Protein AF-A0A7S2BZH3-F1 (afdb_monomer_lite)

Sequence (241 aa):
NEHWDEWVPESRLLRANEEGRAIQKERVKDFQRAHKRKQKLDLGAAGGSSSKKAKGSGETSEETLCAELRESLRLPHGMKLKLIEDWERITREKKLVPLGDGRCTPSVKELLDDFMAAKARRTSHERLYGEVCDGLRSYFNQALPTILLYKYERKQHRDNKEAKGVSPVDVYGAEHLLRLFVKLPELLARCNMQREHMTVLVAKLTELLKFMQGQKAKYFVADYEVPDDGYLAWWGQAEHA

Radius of gyration: 27.0 Å; chains: 1; bounding box: 78×49×58 Å

Organism: NCBI:txid156173

Structure (mmCIF, N/CA/C/O backbone):
data_AF-A0A7S2BZH3-F1
#
_entry.id   AF-A0A7S2BZH3-F1
#
loop_
_atom_site.group_PDB
_atom_site.id
_atom_site.type_symbol
_atom_site.label_atom_id
_atom_site.label_alt_id
_atom_site.label_comp_id
_atom_site.label_asym_id
_atom_site.label_entity_id
_atom_site.label_seq_id
_atom_site.pdbx_PDB_ins_code
_atom_site.Cartn_x
_atom_site.Cartn_y
_atom_site.Cartn_z
_atom_site.occupancy
_atom_site.B_iso_or_equiv
_atom_site.auth_seq_id
_atom_site.auth_comp_id
_atom_site.auth_asym_id
_atom_site.auth_atom_id
_atom_site.pdbx_PDB_model_num
ATOM 1 N N . ASN A 1 1 ? 38.327 -6.664 0.093 1.00 42.78 1 ASN A N 1
ATOM 2 C CA . ASN A 1 1 ? 39.052 -5.588 -0.621 1.00 42.78 1 ASN A CA 1
ATOM 3 C C . ASN A 1 1 ? 38.550 -4.246 -0.119 1.00 42.78 1 ASN A C 1
ATOM 5 O O . ASN A 1 1 ? 37.792 -3.574 -0.803 1.00 42.78 1 ASN A O 1
ATOM 9 N N . GLU A 1 2 ? 38.952 -3.903 1.100 1.00 39.78 2 GLU A N 1
ATOM 10 C CA . GLU A 1 2 ? 38.555 -2.709 1.858 1.00 39.78 2 GLU A CA 1
ATOM 11 C C . GLU A 1 2 ? 39.506 -1.534 1.571 1.00 39.78 2 GLU A C 1
ATOM 13 O O . GLU A 1 2 ? 40.201 -1.058 2.458 1.00 39.78 2 GLU A O 1
ATOM 18 N N . HIS A 1 3 ? 39.644 -1.118 0.310 1.00 45.25 3 HIS A N 1
ATOM 19 C CA . HIS A 1 3 ? 40.615 -0.063 -0.034 1.00 45.25 3 HIS A CA 1
ATOM 20 C C . HIS A 1 3 ? 40.073 1.004 -0.992 1.00 45.25 3 HIS A C 1
ATOM 22 O O . HIS A 1 3 ? 40.838 1.683 -1.665 1.00 45.25 3 HIS A O 1
ATOM 28 N N . TRP A 1 4 ? 38.750 1.147 -1.086 1.00 57.94 4 TRP A N 1
ATOM 29 C CA . TRP A 1 4 ? 38.135 2.138 -1.979 1.00 57.94 4 TRP A CA 1
ATOM 30 C C . TRP A 1 4 ? 37.649 3.410 -1.267 1.00 57.94 4 TRP A C 1
ATOM 32 O O . TRP A 1 4 ? 37.354 4.376 -1.957 1.00 57.94 4 TRP A O 1
ATOM 42 N N . ASP A 1 5 ? 37.675 3.451 0.073 1.00 47.03 5 ASP A N 1
ATOM 43 C CA . ASP A 1 5 ? 37.182 4.577 0.891 1.00 47.03 5 ASP A CA 1
ATOM 44 C C . ASP A 1 5 ? 38.246 5.131 1.865 1.00 47.03 5 ASP A C 1
ATOM 46 O O . ASP A 1 5 ? 37.982 5.373 3.041 1.00 47.03 5 ASP A O 1
ATOM 50 N N . GLU A 1 6 ? 39.483 5.337 1.402 1.00 67.19 6 GLU A N 1
ATOM 51 C CA . GLU A 1 6 ? 40.482 6.101 2.167 1.00 67.19 6 GLU A CA 1
ATOM 52 C C . GLU A 1 6 ? 40.575 7.527 1.606 1.00 67.19 6 GLU A C 1
ATOM 54 O O . GLU A 1 6 ? 40.824 7.725 0.414 1.00 67.19 6 GLU A O 1
ATOM 59 N N . TRP A 1 7 ? 40.399 8.536 2.464 1.00 66.31 7 TRP A N 1
ATOM 60 C CA . TRP A 1 7 ? 40.675 9.929 2.112 1.00 66.31 7 TRP A CA 1
ATOM 61 C C . TRP A 1 7 ? 42.142 10.073 1.699 1.00 66.31 7 TRP A C 1
ATOM 63 O O . TRP A 1 7 ? 43.043 9.780 2.482 1.00 66.31 7 TRP A O 1
ATOM 73 N N . VAL A 1 8 ? 42.390 10.518 0.464 1.00 60.09 8 VAL A N 1
ATOM 74 C CA . VAL A 1 8 ? 43.743 10.615 -0.100 1.00 60.09 8 VAL A CA 1
ATOM 75 C C . VAL A 1 8 ? 44.406 11.920 0.364 1.00 60.09 8 VAL A C 1
ATOM 77 O O . VAL A 1 8 ? 43.954 12.992 -0.040 1.00 60.09 8 VAL A O 1
ATOM 80 N N . PRO A 1 9 ? 45.484 11.875 1.170 1.00 63.78 9 PRO A N 1
ATOM 81 C CA . PRO A 1 9 ? 46.192 13.083 1.591 1.00 63.78 9 PRO A CA 1
ATOM 82 C C . PRO A 1 9 ? 46.925 13.734 0.408 1.00 63.78 9 PRO A C 1
ATOM 84 O O . PRO A 1 9 ? 47.383 13.032 -0.497 1.00 63.78 9 PRO A O 1
ATOM 87 N N . GLU A 1 10 ? 47.130 15.057 0.438 1.00 57.72 10 GLU A N 1
ATOM 88 C CA . GLU A 1 10 ? 47.823 15.799 -0.636 1.00 57.72 10 GLU A CA 1
ATOM 89 C C . GLU A 1 10 ? 49.231 15.270 -0.955 1.00 57.72 10 GLU A C 1
ATOM 91 O O . GLU A 1 10 ? 49.714 15.426 -2.073 1.00 57.72 10 GLU A O 1
ATOM 96 N N . SER A 1 11 ? 49.886 14.587 -0.014 1.00 61.22 11 SER A N 1
ATOM 97 C CA . SER A 1 11 ? 51.194 13.957 -0.227 1.00 61.22 11 SER A CA 1
ATOM 98 C C . SER A 1 11 ? 51.168 12.771 -1.202 1.00 61.22 11 SER A C 1
ATOM 100 O O . SER A 1 11 ? 52.208 12.432 -1.764 1.00 61.22 11 SER A O 1
ATOM 102 N N . ARG A 1 12 ? 50.001 12.148 -1.430 1.00 66.62 12 ARG A N 1
ATOM 103 C CA . ARG A 1 12 ? 49.793 11.090 -2.440 1.00 66.62 12 ARG A CA 1
ATOM 104 C C . ARG A 1 12 ? 49.323 11.643 -3.790 1.00 66.62 12 ARG A C 1
ATOM 106 O O . ARG A 1 12 ? 49.228 10.883 -4.754 1.00 66.62 12 ARG A O 1
ATOM 113 N N . LEU A 1 13 ? 49.042 12.944 -3.879 1.00 62.81 13 LEU A N 1
ATOM 114 C CA . LEU A 1 13 ? 48.707 13.612 -5.131 1.00 62.81 13 LEU A CA 1
ATOM 115 C C . LEU A 1 13 ? 49.996 14.056 -5.825 1.00 62.81 13 LEU A C 1
ATOM 117 O O . LEU A 1 13 ? 50.761 14.880 -5.325 1.00 62.81 13 LEU A O 1
ATOM 121 N N . LEU A 1 14 ? 50.247 13.494 -7.005 1.00 66.25 14 LEU A N 1
ATOM 122 C CA . LEU A 1 14 ? 51.377 13.896 -7.831 1.00 66.25 14 LEU A CA 1
ATOM 123 C C . LEU A 1 14 ? 51.118 15.324 -8.343 1.00 66.25 14 LEU A C 1
ATOM 125 O O . LEU A 1 14 ? 50.117 15.568 -9.019 1.00 66.25 14 LEU A O 1
ATOM 129 N N . ARG A 1 15 ? 51.992 16.280 -7.997 1.00 61.91 15 ARG A N 1
ATOM 130 C CA . ARG A 1 15 ? 51.856 17.680 -8.440 1.00 61.91 15 ARG A CA 1
ATOM 131 C C . ARG A 1 15 ? 51.941 17.753 -9.967 1.00 61.91 15 ARG A C 1
ATOM 133 O O . ARG A 1 15 ? 52.627 16.951 -10.592 1.00 61.91 15 ARG A O 1
ATOM 140 N N . ALA A 1 16 ? 51.268 18.731 -10.573 1.00 59.06 16 ALA A N 1
ATOM 141 C CA . ALA A 1 16 ? 51.203 18.912 -12.027 1.00 59.06 16 ALA A CA 1
ATOM 142 C C . ALA A 1 16 ? 52.508 19.489 -12.626 1.00 59.06 16 ALA A C 1
ATOM 144 O O . ALA A 1 16 ? 52.506 20.524 -13.286 1.00 59.06 16 ALA A O 1
ATOM 145 N N . ASN A 1 17 ? 53.634 18.822 -12.387 1.00 75.88 17 ASN A N 1
ATOM 146 C CA . ASN A 1 17 ? 54.918 19.079 -13.031 1.00 75.88 17 ASN A CA 1
ATOM 147 C C . ASN A 1 17 ? 55.088 18.184 -14.280 1.00 75.88 17 ASN A C 1
ATOM 149 O O . ASN A 1 17 ? 54.235 17.357 -14.616 1.00 75.88 17 ASN A O 1
ATOM 153 N N . GLU A 1 18 ? 56.147 18.409 -15.055 1.00 69.44 18 GLU A N 1
ATOM 154 C CA . GLU A 1 18 ? 56.379 17.697 -16.321 1.00 69.44 18 GLU A CA 1
ATOM 155 C C . GLU A 1 18 ? 56.608 16.190 -16.122 1.00 69.44 18 GLU A C 1
ATOM 157 O O . GLU A 1 18 ? 56.027 15.376 -16.842 1.00 69.44 18 GLU A O 1
ATOM 162 N N . GLU A 1 19 ? 57.322 15.818 -15.060 1.00 68.31 19 GLU A N 1
ATOM 163 C CA . GLU A 1 19 ? 57.527 14.425 -14.649 1.00 68.31 19 GLU A CA 1
ATOM 164 C C . GLU A 1 19 ? 56.217 13.742 -14.219 1.00 68.31 19 GLU A C 1
ATOM 166 O O . GLU A 1 19 ? 55.946 12.605 -14.615 1.00 68.31 19 GLU A O 1
ATOM 171 N N . GLY A 1 20 ? 55.336 14.444 -13.494 1.00 66.31 20 GLY A N 1
ATOM 172 C CA . GLY A 1 20 ? 54.041 13.900 -13.083 1.00 66.31 20 GLY A CA 1
ATOM 173 C C . GLY A 1 20 ? 53.108 13.603 -14.262 1.00 66.31 20 GLY A C 1
ATOM 174 O O . GLY A 1 20 ? 52.433 12.569 -14.294 1.00 66.31 20 GLY A O 1
ATOM 175 N N . ARG A 1 21 ? 53.137 14.455 -15.295 1.00 69.12 21 ARG A N 1
ATOM 176 C CA . ARG A 1 21 ? 52.388 14.241 -16.546 1.00 69.12 21 ARG A CA 1
ATOM 177 C C . ARG A 1 21 ? 52.929 13.061 -17.359 1.00 69.12 21 ARG A C 1
ATOM 179 O O . ARG A 1 21 ? 52.146 12.379 -18.026 1.00 69.12 21 ARG A O 1
ATOM 186 N N . ALA A 1 22 ? 54.234 12.794 -17.303 1.00 74.25 22 ALA A N 1
ATOM 187 C CA . ALA A 1 22 ? 54.834 11.627 -17.949 1.00 74.25 22 ALA A CA 1
ATOM 188 C C . ALA A 1 22 ? 54.387 10.317 -17.275 1.00 74.25 22 ALA A C 1
ATOM 190 O O . ALA A 1 22 ? 53.929 9.401 -17.961 1.00 74.25 22 ALA A O 1
ATOM 191 N N . ILE A 1 23 ? 54.402 10.269 -15.937 1.00 76.25 23 ILE A N 1
ATOM 192 C CA . ILE A 1 23 ? 53.962 9.102 -15.153 1.00 76.25 23 ILE A CA 1
ATOM 193 C C . ILE A 1 23 ? 52.472 8.806 -15.381 1.00 76.25 23 ILE A C 1
ATOM 195 O O . ILE A 1 23 ? 52.081 7.645 -15.519 1.00 76.25 23 ILE A O 1
ATOM 199 N N . GLN A 1 24 ? 51.628 9.839 -15.486 1.00 70.44 24 GLN A N 1
ATOM 200 C CA . GLN A 1 24 ? 50.211 9.661 -15.813 1.00 70.44 24 GLN A CA 1
ATOM 201 C C . GLN A 1 24 ? 50.019 9.036 -17.205 1.00 70.44 24 GLN A C 1
ATOM 203 O O . GLN A 1 24 ? 49.226 8.105 -17.359 1.00 70.44 24 GLN A O 1
ATOM 208 N N . LYS A 1 25 ? 50.760 9.506 -18.220 1.00 76.38 25 LYS A N 1
ATOM 209 C CA . LYS A 1 25 ? 50.686 8.959 -19.587 1.00 76.38 25 LYS A CA 1
ATOM 210 C C . LYS A 1 25 ? 51.160 7.506 -19.663 1.00 76.38 25 LYS A C 1
ATOM 212 O O . LYS A 1 25 ? 50.531 6.715 -20.363 1.00 76.38 25 LYS A O 1
ATOM 217 N N . GLU A 1 26 ? 52.229 7.151 -18.953 1.00 78.88 26 GLU A N 1
ATOM 218 C CA . GLU A 1 26 ? 52.722 5.768 -18.837 1.00 78.88 26 GLU A CA 1
ATOM 219 C C . GLU A 1 26 ? 51.668 4.852 -18.197 1.00 78.88 26 GLU A C 1
ATOM 221 O O . GLU A 1 26 ? 51.268 3.857 -18.800 1.00 78.88 26 GLU A O 1
ATOM 226 N N . ARG A 1 27 ? 51.101 5.240 -17.046 1.00 75.62 27 ARG A N 1
ATOM 227 C CA . ARG A 1 27 ? 50.084 4.429 -16.347 1.00 75.62 27 ARG A CA 1
ATOM 228 C C . ARG A 1 27 ? 48.814 4.211 -17.169 1.00 75.62 27 ARG A C 1
ATOM 230 O O . ARG A 1 27 ? 48.241 3.123 -17.136 1.00 75.62 27 ARG A O 1
ATOM 237 N N . VAL A 1 28 ? 48.379 5.215 -17.934 1.00 74.81 28 VAL A N 1
ATOM 238 C CA . VAL A 1 28 ? 47.234 5.077 -18.850 1.00 74.81 28 VAL A CA 1
ATOM 239 C C . VAL A 1 28 ? 47.557 4.103 -19.988 1.00 74.81 28 VAL A C 1
ATOM 241 O O . VAL A 1 28 ? 46.718 3.265 -20.326 1.00 74.81 28 VAL A O 1
ATOM 244 N N . LYS A 1 29 ? 48.772 4.153 -20.552 1.00 79.75 29 LYS A N 1
ATOM 245 C CA . LYS A 1 29 ? 49.210 3.199 -21.584 1.00 79.75 29 LYS A CA 1
ATOM 246 C C . LYS A 1 29 ? 49.282 1.771 -21.045 1.00 79.75 29 LYS A C 1
ATOM 248 O O . LYS A 1 29 ? 48.837 0.849 -21.730 1.00 79.75 29 LYS A O 1
ATOM 253 N N . ASP A 1 30 ? 49.780 1.581 -19.829 1.00 75.44 30 ASP A N 1
ATOM 254 C CA . ASP A 1 30 ? 49.843 0.265 -19.189 1.00 75.44 30 ASP A CA 1
ATOM 255 C C . ASP A 1 30 ? 48.454 -0.292 -18.875 1.00 75.44 30 ASP A C 1
ATOM 257 O O . ASP A 1 30 ? 48.182 -1.465 -19.149 1.00 75.44 30 ASP A O 1
ATOM 261 N N . PHE A 1 31 ? 47.531 0.557 -18.414 1.00 72.31 31 PHE A N 1
ATOM 262 C CA . PHE A 1 31 ? 46.132 0.181 -18.222 1.00 72.31 31 PHE A CA 1
ATOM 263 C C . PHE A 1 31 ? 45.476 -0.252 -19.542 1.00 72.31 31 PHE A C 1
ATOM 265 O O . PHE A 1 31 ? 44.846 -1.308 -19.615 1.00 72.31 31 PHE A O 1
ATOM 272 N N . GLN A 1 32 ? 45.687 0.505 -20.622 1.00 74.25 32 GLN A N 1
ATOM 273 C CA . GLN A 1 32 ? 45.175 0.158 -21.951 1.00 74.25 32 GLN A CA 1
ATOM 274 C C . GLN A 1 32 ? 45.787 -1.147 -22.486 1.00 74.25 32 GLN A C 1
ATOM 276 O O . GLN A 1 32 ? 45.073 -1.971 -23.062 1.00 74.25 32 GLN A O 1
ATOM 281 N N . ARG A 1 33 ? 47.086 -1.393 -22.257 1.00 74.81 33 ARG A N 1
ATOM 282 C CA . ARG A 1 33 ? 47.762 -2.653 -22.620 1.00 74.81 33 ARG A CA 1
ATOM 283 C C . ARG A 1 33 ? 47.209 -3.846 -21.839 1.00 74.81 33 ARG A C 1
ATOM 285 O O . ARG A 1 33 ? 46.967 -4.900 -22.433 1.00 74.81 33 ARG A O 1
ATOM 292 N N . ALA A 1 34 ? 46.965 -3.688 -20.539 1.00 69.69 34 ALA A N 1
ATOM 293 C CA . ALA A 1 34 ? 46.360 -4.721 -19.701 1.00 69.69 34 ALA A CA 1
ATOM 294 C C . ALA A 1 34 ? 44.919 -5.036 -20.140 1.00 69.69 34 ALA A C 1
ATOM 296 O O . ALA A 1 34 ? 44.552 -6.208 -20.260 1.00 69.69 34 ALA A O 1
ATOM 297 N N . HIS A 1 35 ? 44.132 -4.010 -20.476 1.00 68.56 35 HIS A N 1
ATOM 298 C CA . HIS A 1 35 ? 42.759 -4.174 -20.956 1.00 68.56 35 HIS A CA 1
ATOM 299 C C . HIS A 1 35 ? 42.704 -4.889 -22.318 1.00 68.56 35 HIS A C 1
ATOM 301 O O . HIS A 1 35 ? 41.878 -5.777 -22.528 1.00 68.56 35 HIS A O 1
ATOM 307 N N . LYS A 1 36 ? 43.649 -4.584 -23.219 1.00 66.31 36 LYS A N 1
ATOM 308 C CA . LYS A 1 36 ? 43.771 -5.247 -24.528 1.00 66.31 36 LYS A CA 1
ATOM 309 C C . LYS A 1 36 ? 44.221 -6.711 -24.407 1.00 66.31 36 LYS A C 1
ATOM 311 O O . LYS A 1 36 ? 43.760 -7.552 -25.173 1.00 66.31 36 LYS A O 1
ATOM 316 N N . ARG A 1 37 ? 45.071 -7.047 -23.421 1.00 61.41 37 ARG A N 1
ATOM 317 C CA . ARG A 1 37 ? 45.442 -8.446 -23.104 1.00 61.41 37 ARG A CA 1
ATOM 318 C C . ARG A 1 37 ? 44.256 -9.245 -22.562 1.00 61.41 37 ARG A C 1
ATOM 320 O O . ARG A 1 37 ? 44.093 -10.394 -22.957 1.00 61.41 37 ARG A O 1
ATOM 327 N N . LYS A 1 38 ? 43.416 -8.638 -21.717 1.00 58.09 38 LYS A N 1
ATOM 328 C CA . LYS A 1 38 ? 42.217 -9.287 -21.160 1.00 58.09 38 LYS A CA 1
ATOM 329 C C . LYS A 1 38 ? 41.168 -9.575 -22.241 1.00 58.09 38 LYS A C 1
ATOM 331 O O . LYS A 1 38 ? 40.624 -10.669 -22.273 1.00 58.09 38 LYS A O 1
ATOM 336 N N . GLN A 1 39 ? 40.986 -8.652 -23.187 1.00 52.94 39 GLN A N 1
ATOM 337 C CA . GLN A 1 39 ? 40.067 -8.820 -24.320 1.00 52.94 39 GLN A CA 1
ATOM 338 C C . GLN A 1 39 ? 40.545 -9.875 -25.341 1.00 52.94 39 GLN A C 1
ATOM 340 O O . GLN A 1 39 ? 39.732 -10.518 -25.995 1.00 52.94 39 GLN A O 1
ATOM 345 N N . LYS A 1 40 ? 41.864 -10.097 -25.458 1.00 49.09 40 LYS A N 1
ATOM 346 C CA . LYS A 1 40 ? 42.447 -11.118 -26.349 1.00 49.09 40 LYS A CA 1
ATOM 347 C C . LYS A 1 40 ? 42.373 -12.544 -25.777 1.00 49.09 40 LYS A C 1
ATOM 349 O O . LYS A 1 40 ? 42.432 -13.497 -26.545 1.00 49.09 40 LYS A O 1
ATOM 354 N N . LEU A 1 41 ? 42.245 -12.692 -24.456 1.00 53.34 41 LEU A N 1
ATOM 355 C CA . LEU A 1 41 ? 42.089 -13.990 -23.783 1.00 53.34 41 LEU A CA 1
ATOM 356 C C . LEU A 1 41 ? 40.653 -14.540 -23.875 1.00 53.34 41 LEU A C 1
ATOM 358 O O . LEU A 1 41 ? 40.482 -15.753 -23.849 1.00 53.34 41 LEU A O 1
ATOM 362 N N . ASP A 1 42 ? 39.648 -13.674 -24.038 1.00 47.47 42 ASP A N 1
ATOM 363 C CA . ASP A 1 42 ? 38.225 -14.059 -24.108 1.00 47.47 42 ASP A CA 1
ATOM 364 C C . ASP A 1 42 ? 37.823 -14.657 -25.476 1.00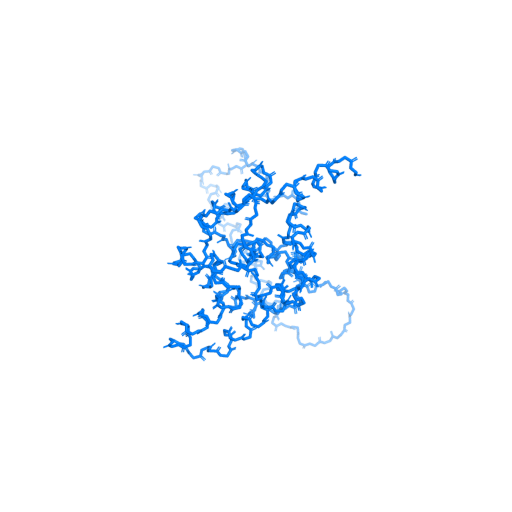 47.47 42 ASP A C 1
ATOM 366 O O . ASP A 1 42 ? 36.911 -15.467 -25.581 1.00 47.47 42 ASP A O 1
ATOM 370 N N . LEU A 1 43 ? 38.552 -14.319 -26.547 1.00 47.41 43 LEU A N 1
ATOM 371 C CA . LEU A 1 43 ? 38.247 -14.758 -27.921 1.00 47.41 43 LEU A CA 1
ATOM 372 C C . LEU A 1 43 ? 38.909 -16.094 -28.325 1.00 47.41 43 LEU A C 1
ATOM 374 O O . LEU A 1 43 ? 38.734 -16.540 -29.455 1.00 47.41 43 LEU A O 1
ATOM 378 N N . GLY A 1 44 ? 39.689 -16.724 -27.436 1.00 39.88 44 GLY A N 1
ATOM 379 C CA . GLY A 1 44 ? 40.483 -17.927 -27.741 1.00 39.88 44 GLY A CA 1
ATOM 380 C C . GLY A 1 44 ? 40.037 -19.228 -27.060 1.00 39.88 44 GLY A C 1
ATOM 381 O O . GLY A 1 44 ? 40.673 -20.256 -27.270 1.00 39.88 44 GLY A O 1
ATOM 382 N N . ALA A 1 45 ? 38.983 -19.217 -26.240 1.00 40.75 45 ALA A N 1
ATOM 383 C CA . ALA A 1 45 ? 38.588 -20.365 -25.418 1.00 40.75 45 ALA A CA 1
ATOM 384 C C . ALA A 1 45 ? 37.411 -21.155 -26.025 1.00 40.75 45 ALA A C 1
ATOM 386 O O . ALA A 1 45 ? 36.335 -21.243 -25.441 1.00 40.75 45 ALA A O 1
ATOM 387 N N . ALA A 1 46 ? 37.627 -21.763 -27.194 1.00 39.19 46 ALA A N 1
ATOM 388 C CA . ALA A 1 46 ? 36.789 -22.843 -27.718 1.00 39.19 46 ALA A CA 1
ATOM 389 C C . ALA A 1 46 ? 37.643 -24.118 -27.845 1.00 39.19 46 ALA A C 1
ATOM 391 O O . ALA A 1 46 ? 38.236 -24.376 -28.887 1.00 39.19 46 ALA A O 1
ATOM 392 N N . GLY A 1 47 ? 37.739 -24.895 -26.759 1.00 31.94 47 GLY A N 1
ATOM 393 C CA . GLY A 1 47 ? 38.330 -26.238 -26.771 1.00 31.94 47 GLY A CA 1
ATOM 394 C C . GLY A 1 47 ? 38.985 -26.664 -25.451 1.00 31.94 47 GLY A C 1
ATOM 395 O O . GLY A 1 47 ? 40.017 -26.121 -25.074 1.00 31.94 47 GLY A O 1
ATOM 396 N N . GLY A 1 48 ? 38.431 -27.696 -24.801 1.00 29.97 48 GLY A N 1
ATOM 397 C CA . GLY A 1 48 ? 39.172 -28.563 -23.868 1.00 29.97 48 GLY A CA 1
ATOM 398 C C . GLY A 1 48 ? 38.892 -28.391 -22.367 1.00 29.97 48 GLY A C 1
ATOM 399 O O . GLY A 1 48 ? 39.291 -27.421 -21.739 1.00 29.97 48 GLY A O 1
ATOM 400 N N . SER A 1 49 ? 38.247 -29.409 -21.795 1.00 35.03 49 SER A N 1
ATOM 401 C CA . SER A 1 49 ? 37.904 -29.631 -20.381 1.00 35.03 49 SER A CA 1
ATOM 402 C C . SER A 1 49 ? 39.116 -29.778 -19.437 1.00 35.03 49 SER A C 1
ATOM 404 O O . SER A 1 49 ? 40.033 -30.544 -19.723 1.00 35.03 49 SER A O 1
ATOM 406 N N . SER A 1 50 ? 39.092 -29.120 -18.268 1.00 32.78 50 SER A N 1
ATOM 407 C CA . SER A 1 50 ? 39.025 -29.774 -16.938 1.00 32.78 50 SER A CA 1
ATOM 408 C C . SER A 1 50 ? 39.412 -28.838 -15.771 1.00 32.78 50 SER A C 1
ATOM 410 O O . SER A 1 50 ? 40.489 -28.256 -15.711 1.00 32.78 50 SER A O 1
ATOM 412 N N . SER A 1 51 ? 38.491 -28.753 -14.805 1.00 40.22 51 SER A N 1
ATOM 413 C CA . SER A 1 51 ? 38.704 -28.545 -13.363 1.00 40.22 51 SER A CA 1
ATOM 414 C C . SER A 1 51 ? 39.536 -27.354 -12.859 1.00 40.22 51 SER A C 1
ATOM 416 O O . SER A 1 51 ? 40.725 -27.490 -12.576 1.00 40.22 51 SER A O 1
ATOM 418 N N . LYS A 1 52 ? 38.851 -26.249 -12.512 1.00 37.69 52 LYS A N 1
ATOM 419 C CA . LYS A 1 52 ? 39.068 -25.515 -11.241 1.00 37.69 52 LYS A CA 1
ATOM 420 C C . LYS A 1 52 ? 38.007 -24.431 -11.005 1.00 37.69 52 LYS A C 1
ATOM 422 O O . LYS A 1 52 ? 37.931 -23.460 -11.743 1.00 37.69 52 LYS A O 1
ATOM 427 N N . LYS A 1 53 ? 37.280 -24.585 -9.889 1.00 35.19 53 LYS A N 1
ATOM 428 C CA . LYS A 1 53 ? 36.416 -23.593 -9.221 1.00 35.19 53 LYS A CA 1
ATOM 429 C C . LYS A 1 53 ? 35.285 -23.012 -10.077 1.00 35.19 53 LYS A C 1
ATOM 431 O O . LYS A 1 53 ? 35.426 -21.960 -10.692 1.00 35.19 53 LYS A O 1
ATOM 436 N N . ALA A 1 54 ? 34.111 -23.632 -9.952 1.00 42.25 54 ALA A N 1
ATOM 437 C CA . ALA A 1 54 ? 32.840 -22.922 -10.035 1.00 42.25 54 ALA A CA 1
ATOM 438 C C . ALA A 1 54 ? 32.857 -21.790 -8.991 1.00 42.25 54 ALA A C 1
ATOM 440 O O . ALA A 1 54 ? 32.622 -22.000 -7.803 1.00 42.25 54 ALA A O 1
ATOM 441 N N . LYS A 1 55 ? 33.271 -20.600 -9.425 1.00 39.72 55 LYS A N 1
ATOM 442 C CA . LYS A 1 55 ? 33.114 -19.352 -8.691 1.00 39.72 55 LYS A CA 1
ATOM 443 C C . LYS A 1 55 ? 31.788 -18.792 -9.175 1.00 39.72 55 LYS A C 1
ATOM 445 O O . LYS A 1 55 ? 31.652 -18.553 -10.371 1.00 39.72 55 LYS A O 1
ATOM 450 N N . GLY A 1 56 ? 30.837 -18.728 -8.247 1.00 37.38 56 GLY A N 1
ATOM 451 C CA . GLY A 1 56 ? 29.427 -18.464 -8.487 1.00 37.38 56 GLY A CA 1
ATOM 452 C C . GLY A 1 56 ? 29.177 -17.428 -9.570 1.00 37.38 56 GLY A C 1
ATOM 453 O O . GLY A 1 56 ? 29.848 -16.393 -9.640 1.00 37.38 56 GLY A O 1
ATOM 454 N N . SER A 1 57 ? 28.168 -17.730 -10.387 1.00 39.69 57 SER A N 1
ATOM 455 C CA . SER A 1 57 ? 27.305 -16.716 -10.977 1.00 39.69 57 SER A CA 1
ATOM 456 C C . SER A 1 57 ? 27.178 -15.565 -9.991 1.00 39.69 57 SER A C 1
ATOM 458 O O . SER A 1 57 ? 26.951 -15.813 -8.809 1.00 39.69 57 SER A O 1
ATOM 460 N N . GLY A 1 58 ? 27.391 -14.335 -10.454 1.00 46.19 58 GLY A N 1
ATOM 461 C CA . GLY A 1 58 ? 27.186 -13.148 -9.639 1.00 46.19 58 GLY A CA 1
ATOM 462 C C . GLY A 1 58 ? 25.732 -13.075 -9.193 1.00 46.19 58 GLY A C 1
ATOM 463 O O . GLY A 1 58 ? 24.927 -12.393 -9.819 1.00 46.19 58 GLY A O 1
ATOM 464 N N . GLU A 1 59 ? 25.398 -13.797 -8.127 1.00 51.78 59 GLU A N 1
ATOM 465 C CA . GLU A 1 59 ? 24.237 -13.543 -7.305 1.00 51.78 59 GLU A CA 1
ATOM 466 C C . GLU A 1 59 ? 24.473 -12.142 -6.773 1.00 51.78 59 GLU A C 1
ATOM 468 O O . GLU A 1 59 ? 25.339 -11.883 -5.935 1.00 51.78 59 GLU A O 1
ATOM 473 N N . THR A 1 60 ? 23.775 -11.196 -7.390 1.00 59.50 60 THR A N 1
ATOM 474 C CA . THR A 1 60 ? 23.625 -9.873 -6.807 1.00 59.50 60 THR A CA 1
ATOM 475 C C . THR A 1 60 ? 22.999 -10.163 -5.449 1.00 59.50 60 THR A C 1
ATOM 477 O O . THR A 1 60 ? 21.905 -10.721 -5.421 1.00 59.50 60 THR A O 1
ATOM 480 N N . SER A 1 61 ? 23.739 -9.936 -4.356 1.00 78.00 61 SER A N 1
ATOM 481 C CA . SER A 1 61 ? 23.265 -10.273 -3.007 1.00 78.00 61 SER A CA 1
ATOM 482 C C . SER A 1 61 ? 21.839 -9.746 -2.839 1.00 78.00 61 SER A C 1
ATOM 484 O O . SER A 1 61 ? 21.554 -8.638 -3.305 1.00 78.00 61 SER A O 1
ATOM 486 N N . GLU A 1 62 ? 20.952 -10.514 -2.199 1.00 78.69 62 GLU A N 1
ATOM 487 C CA . GLU A 1 62 ? 19.563 -10.107 -1.913 1.00 78.69 62 GLU A CA 1
ATOM 488 C C . GLU A 1 62 ? 19.518 -8.674 -1.349 1.00 78.69 62 GLU A C 1
ATOM 490 O O . GLU A 1 62 ? 18.676 -7.863 -1.729 1.00 78.69 62 GLU A O 1
ATOM 495 N N . GLU A 1 63 ? 20.505 -8.317 -0.523 1.00 82.94 63 GLU A N 1
ATOM 496 C CA . GLU A 1 63 ? 20.681 -6.979 0.045 1.00 82.94 63 GLU A CA 1
ATOM 497 C C . GLU A 1 63 ? 20.956 -5.897 -1.012 1.00 82.94 63 GLU A C 1
ATOM 499 O O . GLU A 1 63 ? 20.398 -4.801 -0.943 1.00 82.94 63 GLU A O 1
ATOM 504 N N . THR A 1 64 ? 21.789 -6.197 -2.011 1.00 86.88 64 THR A N 1
ATOM 505 C CA . THR A 1 64 ? 22.104 -5.281 -3.117 1.00 86.88 64 THR A CA 1
ATOM 506 C C . THR A 1 64 ? 20.886 -5.066 -4.015 1.00 86.88 64 THR A C 1
ATOM 508 O O . THR A 1 64 ? 20.585 -3.925 -4.362 1.00 86.88 64 THR A O 1
ATOM 511 N N . LEU A 1 65 ? 20.141 -6.131 -4.334 1.00 85.31 65 LEU A N 1
ATOM 512 C CA . LEU A 1 65 ? 18.894 -6.024 -5.102 1.00 85.31 65 LEU A CA 1
ATOM 513 C C . LEU A 1 65 ? 17.821 -5.248 -4.331 1.00 85.31 65 LEU A C 1
ATOM 515 O O . LEU A 1 65 ? 17.144 -4.395 -4.900 1.00 85.31 65 LEU A O 1
ATOM 519 N N . CYS A 1 66 ? 17.691 -5.486 -3.024 1.00 88.06 66 CYS A N 1
ATOM 520 C CA . CYS A 1 66 ? 16.774 -4.740 -2.165 1.00 88.06 66 CYS A CA 1
ATOM 521 C C . CYS A 1 66 ? 17.097 -3.237 -2.165 1.00 88.06 66 CYS A C 1
ATOM 523 O O . CYS A 1 66 ? 16.190 -2.412 -2.289 1.00 88.06 66 CYS A O 1
ATOM 525 N N . ALA A 1 67 ? 18.378 -2.862 -2.083 1.00 88.31 67 ALA A N 1
ATOM 526 C CA . ALA A 1 67 ? 18.803 -1.465 -2.163 1.00 88.31 67 ALA A CA 1
ATOM 527 C C . ALA A 1 67 ? 18.465 -0.827 -3.525 1.00 88.31 67 ALA A C 1
ATOM 529 O O . ALA A 1 67 ? 17.912 0.273 -3.567 1.00 88.31 67 ALA A O 1
ATOM 530 N N . GLU A 1 68 ? 18.718 -1.533 -4.630 1.00 89.56 68 GLU A N 1
ATOM 531 C CA . GLU A 1 68 ? 18.379 -1.077 -5.986 1.00 89.56 68 GLU A CA 1
ATOM 532 C C . GLU A 1 68 ? 16.864 -0.870 -6.164 1.00 89.56 68 GLU A C 1
ATOM 534 O O . GLU A 1 68 ? 16.411 0.151 -6.695 1.00 89.56 68 GLU A O 1
ATOM 539 N N . LEU A 1 69 ? 16.059 -1.809 -5.658 1.00 89.31 69 LEU A N 1
ATOM 540 C CA . LEU A 1 69 ? 14.600 -1.726 -5.692 1.00 89.31 69 LEU A CA 1
ATOM 541 C C . LEU A 1 69 ? 14.060 -0.604 -4.804 1.00 89.31 69 LEU A C 1
ATOM 543 O O . LEU A 1 69 ? 13.092 0.049 -5.189 1.00 89.31 69 LEU A O 1
ATOM 547 N N . ARG A 1 70 ? 14.677 -0.340 -3.646 1.00 89.12 70 ARG A N 1
ATOM 548 C CA . ARG A 1 70 ? 14.300 0.780 -2.766 1.00 89.12 70 ARG A CA 1
ATOM 549 C C . ARG A 1 70 ? 14.510 2.131 -3.440 1.00 89.12 70 ARG A C 1
ATOM 551 O O . ARG A 1 70 ? 13.657 3.006 -3.300 1.00 89.12 70 ARG A O 1
ATOM 558 N N . GLU A 1 71 ? 15.602 2.300 -4.183 1.00 88.44 71 GLU A N 1
ATOM 559 C CA . GLU A 1 71 ? 15.820 3.534 -4.944 1.00 88.44 71 GLU A CA 1
ATOM 560 C C . GLU A 1 71 ? 14.884 3.637 -6.153 1.00 88.44 71 GLU A C 1
ATOM 562 O O . GLU A 1 71 ? 14.353 4.714 -6.430 1.00 88.44 71 GLU A O 1
ATOM 567 N N . SER A 1 72 ? 14.602 2.520 -6.827 1.00 88.94 72 SER A N 1
ATOM 568 C CA . SER A 1 72 ? 13.706 2.507 -7.990 1.00 88.94 72 SER A CA 1
ATOM 569 C C . SER A 1 72 ? 12.233 2.734 -7.617 1.00 88.94 72 SER A C 1
ATOM 571 O O . SER A 1 72 ? 11.516 3.440 -8.323 1.00 88.94 72 SER A O 1
ATOM 573 N N . LEU A 1 73 ? 11.781 2.191 -6.482 1.00 88.62 73 LEU A N 1
ATOM 574 C CA . LEU A 1 73 ? 10.434 2.368 -5.917 1.00 88.62 73 LEU A CA 1
ATOM 575 C C . LEU A 1 73 ? 10.393 3.488 -4.865 1.00 88.62 73 LEU A C 1
ATOM 577 O O . LEU A 1 73 ? 9.647 3.427 -3.884 1.00 88.62 73 LEU A O 1
ATOM 581 N N . ARG A 1 74 ? 11.196 4.539 -5.055 1.00 89.94 74 ARG A N 1
ATOM 582 C CA . ARG A 1 74 ? 11.226 5.680 -4.141 1.00 89.94 74 ARG A CA 1
ATOM 583 C C . ARG A 1 74 ? 9.862 6.374 -4.091 1.00 89.94 74 ARG A C 1
ATOM 585 O O . ARG A 1 74 ? 9.373 6.925 -5.077 1.00 89.94 74 ARG A O 1
ATOM 592 N N . LEU A 1 75 ? 9.282 6.428 -2.894 1.00 90.19 75 LEU A N 1
ATOM 593 C CA . LEU A 1 75 ? 8.004 7.098 -2.661 1.00 90.19 75 LEU A CA 1
ATOM 594 C C . LEU A 1 75 ? 8.109 8.628 -2.841 1.00 90.19 75 LEU A C 1
ATOM 596 O O . LEU A 1 75 ? 9.022 9.246 -2.272 1.00 90.19 75 LEU A O 1
ATOM 600 N N . PRO A 1 76 ? 7.155 9.266 -3.547 1.00 89.75 76 PRO A N 1
ATOM 601 C CA . PRO A 1 76 ? 7.042 10.722 -3.604 1.00 89.75 76 PRO A CA 1
ATOM 602 C C . PRO A 1 76 ? 6.850 11.348 -2.215 1.00 89.75 76 PRO A C 1
ATOM 604 O O . PRO A 1 76 ? 6.239 10.741 -1.332 1.00 89.75 76 PRO A O 1
ATOM 607 N N . HIS A 1 77 ? 7.298 12.596 -2.029 1.00 88.31 77 HIS A N 1
ATOM 608 C CA . HIS A 1 77 ? 7.217 13.297 -0.736 1.00 88.31 77 HIS A CA 1
ATOM 609 C C . HIS A 1 77 ? 5.796 13.309 -0.145 1.00 88.31 77 HIS A C 1
ATOM 611 O O . HIS A 1 77 ? 5.609 12.979 1.021 1.00 88.31 77 HIS A O 1
ATOM 617 N N . GLY A 1 78 ? 4.777 13.597 -0.963 1.00 88.81 78 GLY A N 1
ATOM 618 C CA . GLY A 1 78 ? 3.384 13.631 -0.499 1.00 88.81 78 GLY A CA 1
ATOM 619 C C . GLY A 1 78 ? 2.842 12.279 -0.016 1.00 88.81 78 GLY A C 1
ATOM 620 O O . GLY A 1 78 ? 1.963 12.253 0.841 1.00 88.81 78 GLY A O 1
ATOM 621 N N . MET A 1 79 ? 3.372 11.165 -0.531 1.00 90.75 79 MET A N 1
ATOM 622 C CA . MET A 1 79 ? 3.009 9.816 -0.079 1.00 90.75 79 MET A CA 1
ATOM 623 C C . MET A 1 79 ? 3.737 9.449 1.217 1.00 90.75 79 MET A C 1
ATOM 625 O O . MET A 1 79 ? 3.142 8.850 2.106 1.00 90.75 79 MET A O 1
ATOM 629 N N . LYS A 1 80 ? 4.998 9.877 1.370 1.00 92.25 80 LYS A N 1
ATOM 630 C CA . LYS A 1 80 ? 5.731 9.739 2.638 1.00 92.25 80 LYS A CA 1
ATOM 631 C C . LYS A 1 80 ? 5.043 10.497 3.769 1.00 92.25 80 LYS A C 1
ATOM 633 O O . LYS A 1 80 ? 4.860 9.933 4.839 1.00 92.25 80 LYS A O 1
ATOM 638 N N . LEU A 1 81 ? 4.619 11.736 3.515 1.00 92.25 81 LEU A N 1
ATOM 639 C CA . LEU A 1 81 ? 3.889 12.524 4.506 1.00 92.25 81 LEU A CA 1
ATOM 640 C C . LEU A 1 81 ? 2.587 11.827 4.917 1.00 92.25 81 LEU A C 1
ATOM 642 O O . LEU A 1 81 ? 2.316 11.703 6.104 1.00 92.25 81 LEU A O 1
ATOM 646 N N . LYS A 1 82 ? 1.843 11.272 3.951 1.00 91.69 82 LYS A N 1
ATOM 647 C CA . LYS A 1 82 ? 0.623 10.509 4.247 1.00 91.69 82 LYS A CA 1
ATOM 648 C C . LYS A 1 82 ? 0.891 9.268 5.109 1.00 91.69 82 LYS A C 1
ATOM 650 O O . LYS A 1 82 ? 0.080 8.966 5.972 1.00 91.69 82 LYS A O 1
ATOM 655 N N . LEU A 1 83 ? 2.015 8.570 4.918 1.00 93.38 83 LEU A N 1
ATOM 656 C CA . LEU A 1 83 ? 2.411 7.446 5.782 1.00 93.38 83 LEU A CA 1
ATOM 657 C C . LEU A 1 83 ? 2.752 7.891 7.210 1.00 93.38 83 LEU A C 1
ATOM 659 O O . LEU A 1 83 ? 2.458 7.170 8.159 1.00 93.38 83 LEU A O 1
ATOM 663 N N . ILE A 1 84 ? 3.368 9.065 7.368 1.00 93.19 84 ILE A N 1
ATOM 664 C CA . ILE A 1 84 ? 3.666 9.638 8.688 1.00 93.19 84 ILE A CA 1
ATOM 665 C C . ILE A 1 84 ? 2.361 10.026 9.397 1.00 93.19 84 ILE A C 1
ATOM 667 O O . ILE A 1 84 ? 2.167 9.648 10.549 1.00 93.19 84 ILE A O 1
ATOM 671 N N . GLU A 1 85 ? 1.451 10.706 8.691 1.00 92.50 85 GLU A N 1
ATOM 672 C CA . GLU A 1 85 ? 0.111 11.049 9.190 1.00 92.50 85 GLU A CA 1
ATOM 673 C C . GLU A 1 85 ? -0.673 9.793 9.607 1.00 92.50 85 GLU A C 1
ATOM 675 O O . GLU A 1 85 ? -1.269 9.756 10.679 1.00 92.50 85 GLU A O 1
ATOM 680 N N . ASP A 1 86 ? -0.662 8.750 8.772 1.00 93.44 86 ASP A N 1
ATOM 681 C CA . ASP A 1 86 ? -1.316 7.466 9.044 1.00 93.44 86 ASP A CA 1
ATOM 682 C C . ASP A 1 86 ? -0.755 6.800 10.311 1.00 93.44 86 ASP A C 1
ATOM 684 O O . ASP A 1 86 ? -1.511 6.392 11.196 1.00 93.44 86 ASP A O 1
ATOM 688 N N . TRP A 1 87 ? 0.574 6.759 10.444 1.00 92.81 87 TRP A N 1
ATOM 689 C CA . TRP A 1 87 ? 1.229 6.212 11.629 1.00 92.81 87 TRP A CA 1
ATOM 690 C C . TRP A 1 87 ? 0.870 6.981 12.907 1.00 92.81 87 TRP A C 1
ATOM 692 O O . TRP A 1 87 ? 0.585 6.352 13.931 1.00 92.81 87 TRP A O 1
ATOM 702 N N . GLU A 1 88 ? 0.864 8.317 12.862 1.00 93.00 88 GLU A N 1
ATOM 703 C CA . GLU A 1 88 ? 0.520 9.166 14.007 1.00 93.00 88 GLU A CA 1
ATOM 704 C C . GLU A 1 88 ? -0.937 8.960 14.434 1.00 93.00 88 GLU A C 1
ATOM 706 O O . GLU A 1 88 ? -1.204 8.698 15.610 1.00 93.00 88 GLU A O 1
ATOM 711 N N . ARG A 1 89 ? -1.869 8.964 13.475 1.00 91.75 89 ARG A N 1
ATOM 712 C CA . ARG A 1 89 ? -3.303 8.776 13.736 1.00 91.75 89 ARG A CA 1
ATOM 713 C C . ARG A 1 89 ? -3.609 7.429 14.384 1.00 91.75 89 ARG A C 1
ATOM 715 O O . ARG A 1 89 ? -4.402 7.362 15.320 1.00 91.75 89 ARG A O 1
ATOM 722 N N . ILE A 1 90 ? -2.959 6.358 13.936 1.00 91.31 90 ILE A N 1
ATOM 723 C CA . ILE A 1 90 ? -3.231 5.017 14.470 1.00 91.31 90 ILE A CA 1
ATOM 724 C C . ILE A 1 90 ? -2.476 4.763 15.772 1.00 91.31 90 ILE A C 1
ATOM 726 O O . ILE A 1 90 ? -3.040 4.256 16.741 1.00 91.31 90 ILE A O 1
ATOM 730 N N . THR A 1 91 ? -1.189 5.105 15.818 1.00 88.81 91 THR A N 1
ATOM 731 C CA . THR A 1 91 ? -0.325 4.713 16.938 1.00 88.81 91 THR A CA 1
ATOM 732 C C . THR A 1 91 ? -0.444 5.673 18.119 1.00 88.81 91 THR A C 1
ATOM 734 O O . THR A 1 91 ? -0.526 5.207 19.262 1.00 88.81 91 THR A O 1
ATOM 737 N N . ARG A 1 92 ? -0.459 6.990 17.854 1.00 88.38 92 ARG A N 1
ATOM 738 C CA . ARG A 1 92 ? -0.520 8.042 18.884 1.00 88.38 92 ARG A CA 1
ATOM 739 C C . ARG A 1 92 ? -1.949 8.476 19.178 1.00 88.38 92 ARG A C 1
ATOM 741 O O . ARG A 1 92 ? -2.313 8.519 20.345 1.00 88.38 92 ARG A O 1
ATOM 748 N N . GLU A 1 93 ? -2.754 8.764 18.156 1.00 89.38 93 GLU A N 1
ATOM 749 C CA . GLU A 1 93 ? -4.124 9.268 18.363 1.00 89.38 93 GLU A CA 1
ATOM 750 C C . GLU A 1 93 ? -5.164 8.162 18.600 1.00 89.38 93 GLU A C 1
ATOM 752 O O . GLU A 1 93 ? -6.311 8.472 18.913 1.00 89.38 93 GLU A O 1
ATOM 757 N N . LYS A 1 94 ? -4.778 6.884 18.467 1.00 89.69 94 LYS A N 1
ATOM 758 C CA . LYS A 1 94 ? -5.649 5.710 18.673 1.00 89.69 94 LYS A CA 1
ATOM 759 C C . LYS A 1 94 ? -6.911 5.719 17.803 1.00 89.69 94 LYS A C 1
ATOM 761 O O . LYS A 1 94 ? -7.956 5.206 18.204 1.00 89.69 94 LYS A O 1
ATOM 766 N N . LYS A 1 95 ? -6.800 6.257 16.589 1.00 92.12 95 LYS A N 1
ATOM 767 C CA . LYS A 1 95 ? -7.861 6.249 15.579 1.00 92.12 95 LYS A CA 1
ATOM 768 C C . LYS A 1 95 ? -7.689 5.085 14.611 1.00 92.12 95 LYS A C 1
ATOM 770 O O . LYS A 1 95 ? -6.594 4.547 14.458 1.00 92.12 95 LYS A O 1
ATOM 775 N N . LEU A 1 96 ? -8.765 4.704 13.936 1.00 91.06 96 LEU A N 1
ATOM 776 C CA . LEU A 1 96 ? -8.764 3.643 12.934 1.00 91.06 96 LEU A CA 1
ATOM 777 C C . LEU A 1 96 ? -9.265 4.163 11.592 1.00 91.06 96 LEU A C 1
ATOM 779 O O . LEU A 1 96 ? -10.064 5.095 11.514 1.00 91.06 96 LEU A O 1
ATOM 783 N N . VAL A 1 97 ? -8.792 3.531 10.521 1.00 90.81 97 VAL A N 1
ATOM 784 C CA . VAL A 1 97 ? -9.391 3.725 9.202 1.00 90.81 97 VAL A CA 1
ATOM 785 C C . VAL A 1 97 ? -10.796 3.106 9.239 1.00 90.81 97 VAL A C 1
ATOM 787 O O . VAL A 1 97 ? -10.915 1.955 9.675 1.00 90.81 97 VAL A O 1
ATOM 790 N N . PRO A 1 98 ? -11.849 3.827 8.820 1.00 87.44 98 PRO A N 1
ATOM 791 C CA . PRO A 1 98 ? -13.194 3.266 8.740 1.00 87.44 98 PRO A CA 1
ATOM 792 C C . PRO A 1 98 ? -13.224 2.100 7.747 1.00 87.44 98 PRO A C 1
ATOM 794 O O . PRO A 1 98 ? -12.780 2.243 6.609 1.00 87.44 98 PRO A O 1
ATOM 797 N N . LEU A 1 99 ? -13.744 0.947 8.177 1.00 80.94 99 LEU A N 1
ATOM 798 C CA . LEU A 1 99 ? -13.879 -0.254 7.348 1.00 80.94 99 LEU A CA 1
ATOM 799 C C . LEU A 1 99 ? -15.365 -0.615 7.206 1.00 80.94 99 LEU A C 1
ATOM 801 O O . LEU A 1 99 ? -15.961 -1.218 8.099 1.00 80.94 99 LEU A O 1
ATOM 805 N N . GLY A 1 100 ? -15.954 -0.284 6.056 1.00 66.38 100 GLY A N 1
ATOM 806 C CA . GLY A 1 100 ? -17.390 -0.445 5.799 1.00 66.38 100 GLY A CA 1
ATOM 807 C C . GLY A 1 100 ? -18.221 0.797 6.147 1.00 66.38 100 GLY A C 1
ATOM 808 O O . GLY A 1 100 ? -17.779 1.660 6.892 1.00 66.38 100 GLY A O 1
ATOM 809 N N . ASP A 1 101 ? -19.417 0.869 5.556 1.00 53.91 101 ASP A N 1
ATOM 810 C CA . ASP A 1 101 ? -20.446 1.913 5.705 1.00 53.91 101 ASP A CA 1
ATOM 811 C C . ASP A 1 101 ? -20.121 3.298 5.124 1.00 53.91 101 ASP A C 1
ATOM 813 O O . ASP A 1 101 ? -19.762 4.207 5.859 1.00 53.91 101 ASP A O 1
ATOM 817 N N . GLY A 1 102 ? -20.332 3.485 3.808 1.00 53.81 102 GLY A N 1
ATOM 818 C CA . GLY A 1 102 ? -20.644 4.763 3.117 1.00 53.81 102 GLY A CA 1
ATOM 819 C C . GLY A 1 102 ? -19.631 5.926 3.166 1.00 53.81 102 GLY A C 1
ATOM 820 O O . GLY A 1 102 ? -19.649 6.787 2.291 1.00 53.81 102 GLY A O 1
ATOM 821 N N . ARG A 1 103 ? -18.742 5.943 4.160 1.00 59.03 103 ARG A N 1
ATOM 822 C CA . ARG A 1 103 ? -17.624 6.861 4.410 1.00 59.03 103 ARG A CA 1
ATOM 823 C C . ARG A 1 103 ? -16.276 6.214 4.079 1.00 59.03 103 ARG A C 1
ATOM 825 O O . ARG A 1 103 ? -15.234 6.847 4.225 1.00 59.03 103 ARG A O 1
ATOM 832 N N . CYS A 1 104 ? -16.305 4.952 3.656 1.00 64.62 104 CYS A N 1
ATOM 833 C CA . CYS A 1 104 ? -15.136 4.207 3.226 1.00 64.62 104 CYS A CA 1
ATOM 834 C C . CYS A 1 104 ? -14.620 4.788 1.906 1.00 64.62 104 CYS A C 1
ATOM 836 O O . CYS A 1 104 ? -15.395 5.051 0.983 1.00 64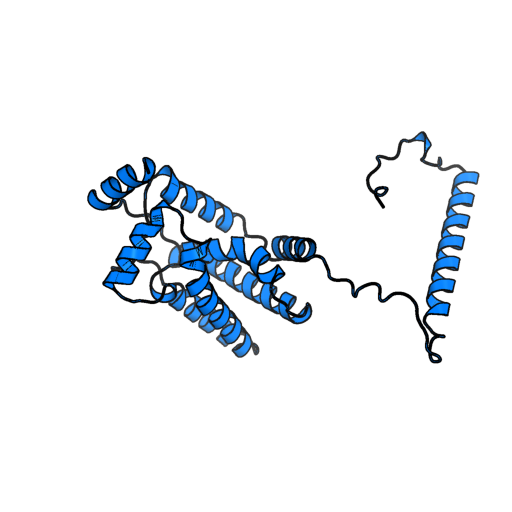.62 104 CYS A O 1
ATOM 838 N N . THR A 1 105 ? -13.307 4.980 1.809 1.00 75.75 105 THR A N 1
ATOM 839 C CA . THR A 1 105 ? -12.661 5.187 0.513 1.00 75.75 105 THR A CA 1
ATOM 840 C C . THR A 1 105 ? -12.815 3.939 -0.353 1.00 75.75 105 THR A C 1
ATOM 842 O O . THR A 1 105 ? -13.076 2.855 0.179 1.00 75.75 105 THR A O 1
ATOM 845 N N . PRO A 1 106 ? -12.659 4.065 -1.684 1.00 86.50 106 PRO A N 1
ATOM 846 C CA . PRO A 1 106 ? -12.696 2.908 -2.562 1.00 86.50 106 PRO A CA 1
ATOM 847 C C . PRO A 1 106 ? -11.717 1.831 -2.093 1.00 86.50 106 PRO A C 1
ATOM 849 O O . PRO A 1 106 ? -10.581 2.137 -1.708 1.00 86.50 106 PRO A O 1
ATOM 852 N N . SER A 1 107 ? -12.163 0.579 -2.138 1.00 91.38 107 SER A N 1
ATOM 853 C CA . SER A 1 107 ? -11.348 -0.564 -1.719 1.00 91.38 107 SER A CA 1
ATOM 854 C C . SER A 1 107 ? -10.106 -0.716 -2.602 1.00 91.38 107 SER A C 1
ATOM 856 O O . SER A 1 107 ? -10.044 -0.203 -3.725 1.00 91.38 107 SER A O 1
ATOM 858 N N . VAL 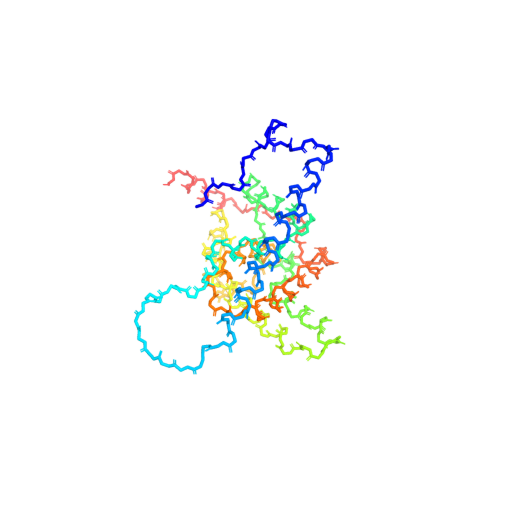A 1 108 ? -9.106 -1.474 -2.142 1.00 92.75 108 VAL A N 1
ATOM 859 C CA . VAL A 1 108 ? -7.945 -1.828 -2.976 1.00 92.75 108 VAL A CA 1
ATOM 860 C C . VAL A 1 108 ? -8.396 -2.486 -4.281 1.00 92.75 108 VAL A C 1
ATOM 862 O O . VAL A 1 108 ? -7.818 -2.206 -5.333 1.00 92.75 108 VAL A O 1
ATOM 865 N N . LYS A 1 109 ? -9.443 -3.319 -4.249 1.00 92.75 109 LYS A N 1
ATOM 866 C CA . LYS A 1 109 ? -10.002 -3.933 -5.457 1.00 92.75 109 LYS A CA 1
ATOM 867 C C . LYS A 1 109 ? -10.453 -2.872 -6.460 1.00 92.75 109 LYS A C 1
ATOM 869 O O . LYS A 1 109 ? -10.009 -2.926 -7.609 1.00 92.75 109 LYS A O 1
ATOM 874 N N . GLU A 1 110 ? -11.286 -1.933 -6.018 1.00 92.81 110 GLU A N 1
ATOM 875 C CA . GLU A 1 110 ? -11.834 -0.850 -6.845 1.00 92.81 110 GLU A CA 1
ATOM 876 C C . GLU A 1 110 ? -10.737 0.085 -7.356 1.00 92.81 110 GLU A C 1
ATOM 878 O O . GLU A 1 110 ? -10.725 0.439 -8.530 1.00 92.81 110 GLU A O 1
ATOM 883 N N . LEU A 1 111 ? -9.762 0.423 -6.510 1.00 93.94 111 LEU A N 1
ATOM 884 C CA . LEU A 1 111 ? -8.608 1.234 -6.893 1.00 93.94 111 LEU A CA 1
ATOM 885 C C . LEU A 1 111 ? -7.805 0.576 -8.021 1.00 93.94 111 LEU A C 1
ATOM 887 O O . LEU A 1 111 ? -7.405 1.250 -8.974 1.00 93.94 111 LEU A O 1
ATOM 891 N N . LEU A 1 112 ? -7.561 -0.733 -7.923 1.00 93.62 112 LEU A N 1
ATOM 892 C CA . LEU A 1 112 ? -6.844 -1.483 -8.954 1.00 93.62 112 LEU A CA 1
ATOM 893 C C . LEU A 1 112 ? -7.685 -1.643 -10.230 1.00 93.62 112 LEU A C 1
ATOM 895 O O . LEU A 1 112 ? -7.135 -1.508 -11.321 1.00 93.62 112 LEU A O 1
ATOM 899 N N . ASP A 1 113 ? -8.999 -1.862 -10.112 1.00 93.25 113 ASP A N 1
ATOM 900 C CA . ASP A 1 113 ? -9.928 -1.891 -11.255 1.00 93.25 113 ASP A CA 1
ATOM 901 C C . ASP A 1 113 ? -9.925 -0.542 -12.003 1.00 93.25 113 ASP A C 1
ATOM 903 O O . ASP A 1 113 ? -9.762 -0.501 -13.226 1.00 93.25 113 ASP A O 1
ATOM 907 N N . ASP A 1 114 ? -9.996 0.573 -11.273 1.00 92.94 114 ASP A N 1
ATOM 908 C CA . ASP A 1 114 ? -9.942 1.926 -11.832 1.00 92.94 114 ASP A CA 1
ATOM 909 C C . ASP A 1 114 ? -8.594 2.224 -12.500 1.00 92.94 114 ASP A C 1
ATOM 911 O O . ASP A 1 114 ? -8.539 2.847 -13.567 1.00 92.94 114 ASP A O 1
ATOM 915 N N . PHE A 1 115 ? -7.491 1.766 -11.902 1.00 92.06 115 PHE A N 1
ATOM 916 C CA . PHE A 1 115 ? -6.161 1.891 -12.492 1.00 92.06 115 PHE A CA 1
ATOM 917 C C . PHE A 1 115 ? -6.052 1.113 -13.809 1.00 92.06 115 PHE A C 1
ATOM 919 O O . PHE A 1 115 ? -5.570 1.665 -14.806 1.00 92.06 115 PHE A O 1
ATOM 926 N N . MET A 1 116 ? -6.539 -0.132 -13.841 1.00 90.62 116 MET A N 1
ATOM 927 C CA . MET A 1 116 ? -6.587 -0.937 -15.062 1.00 90.62 116 MET A CA 1
ATOM 928 C C . MET A 1 116 ? -7.432 -0.248 -16.133 1.00 90.62 116 MET A C 1
ATOM 930 O O . MET A 1 116 ? -6.951 -0.050 -17.248 1.00 90.62 116 MET A O 1
ATOM 934 N N . ALA A 1 117 ? -8.635 0.222 -15.796 1.00 89.44 117 ALA A N 1
ATOM 935 C CA . ALA A 1 117 ? -9.517 0.917 -16.733 1.00 89.44 117 ALA A CA 1
ATOM 936 C C . ALA A 1 117 ? -8.904 2.224 -17.275 1.00 89.44 117 ALA A C 1
ATOM 938 O O . ALA A 1 117 ? -9.061 2.562 -18.455 1.00 89.44 117 ALA A O 1
ATOM 939 N N . ALA A 1 118 ? -8.166 2.962 -16.441 1.00 88.25 118 ALA A N 1
ATOM 940 C CA . ALA A 1 118 ? -7.466 4.177 -16.850 1.00 88.25 118 ALA A CA 1
ATOM 941 C C . ALA A 1 118 ? -6.293 3.899 -17.811 1.00 88.25 118 ALA A C 1
ATOM 943 O O . ALA A 1 118 ? -5.974 4.743 -18.655 1.00 88.25 118 ALA A O 1
ATOM 944 N N . LYS A 1 119 ? -5.646 2.732 -17.694 1.00 84.12 119 LYS A N 1
ATOM 945 C CA . LYS A 1 119 ? -4.461 2.349 -18.481 1.00 84.12 119 LYS A CA 1
ATOM 946 C C . LYS A 1 119 ? -4.783 1.515 -19.723 1.00 84.12 119 LYS A C 1
ATOM 948 O O . LYS A 1 119 ? -4.108 1.692 -20.739 1.00 84.12 119 LYS A O 1
ATOM 953 N N . ALA A 1 120 ? -5.842 0.706 -19.694 1.00 70.19 120 ALA A N 1
ATOM 954 C CA . ALA A 1 120 ? -6.332 -0.087 -20.825 1.00 70.19 120 ALA A CA 1
ATOM 955 C C . ALA A 1 120 ? -6.643 0.784 -22.053 1.00 70.19 120 ALA A C 1
ATOM 957 O O . ALA A 1 120 ? -6.303 0.440 -23.179 1.00 70.19 120 ALA A O 1
ATOM 958 N N . ARG A 1 121 ? -7.172 1.997 -21.843 1.00 64.88 121 ARG A N 1
ATOM 959 C CA . ARG A 1 121 ? -7.490 2.943 -22.930 1.00 64.88 121 ARG A CA 1
ATOM 960 C C . ARG A 1 121 ? -6.276 3.507 -23.676 1.00 64.88 121 ARG A C 1
ATOM 962 O O . ARG A 1 121 ? -6.457 4.219 -24.660 1.00 64.88 121 ARG A O 1
ATOM 969 N N . ARG A 1 122 ? -5.052 3.292 -23.185 1.00 62.94 122 ARG A N 1
ATOM 970 C CA . ARG A 1 122 ? -3.862 4.024 -23.649 1.00 62.94 122 ARG A CA 1
ATOM 971 C C . ARG A 1 122 ? -2.701 3.146 -24.100 1.00 62.94 122 ARG A C 1
ATOM 973 O O . ARG A 1 122 ? -1.713 3.704 -24.569 1.00 62.94 122 ARG A O 1
ATOM 980 N N . THR A 1 123 ? -2.762 1.820 -23.944 1.00 64.56 123 THR A N 1
ATOM 981 C CA . THR A 1 123 ? -1.576 0.973 -24.160 1.00 64.56 123 THR A CA 1
ATOM 982 C C . THR A 1 123 ? -1.909 -0.414 -24.712 1.00 64.56 123 THR A C 1
ATOM 984 O O . THR A 1 123 ? -2.926 -0.998 -24.357 1.00 64.56 123 THR A O 1
ATOM 987 N N . SER A 1 124 ? -0.988 -0.985 -25.491 1.00 66.62 124 SER A N 1
ATOM 988 C CA . SER A 1 124 ? -0.984 -2.392 -25.926 1.00 66.62 124 SER A CA 1
ATOM 989 C C . SER A 1 124 ? -0.651 -3.394 -24.806 1.00 66.62 124 SER A C 1
ATOM 991 O O . SER A 1 124 ? -0.690 -4.601 -25.026 1.00 66.62 124 SER A O 1
ATOM 993 N N . HIS A 1 125 ? -0.319 -2.913 -23.602 1.00 71.06 125 HIS A N 1
ATOM 994 C CA . HIS A 1 125 ? 0.141 -3.718 -22.465 1.00 71.06 125 HIS A CA 1
ATOM 995 C C . HIS A 1 125 ? -0.981 -4.064 -21.474 1.00 71.06 125 HIS A C 1
ATOM 997 O O . HIS A 1 125 ? -0.698 -4.371 -20.320 1.00 71.06 125 HIS A O 1
ATOM 1003 N N . GLU A 1 126 ? -2.248 -4.015 -21.888 1.00 78.88 126 GLU A N 1
ATOM 1004 C CA . GLU A 1 126 ? -3.414 -4.257 -21.023 1.00 78.88 126 GLU A CA 1
ATOM 1005 C C . GLU A 1 126 ? -3.298 -5.552 -20.201 1.00 78.88 126 GLU A C 1
ATOM 1007 O O . GLU A 1 126 ? -3.481 -5.527 -18.985 1.00 78.88 126 GLU A O 1
ATOM 1012 N N . ARG A 1 127 ? -2.879 -6.656 -20.836 1.00 84.06 127 ARG A N 1
ATOM 1013 C CA . ARG A 1 127 ? -2.686 -7.955 -20.164 1.00 84.06 127 ARG A CA 1
ATOM 1014 C C . ARG A 1 127 ? -1.682 -7.888 -19.013 1.00 84.06 127 ARG A C 1
ATOM 1016 O O . ARG A 1 127 ? -1.935 -8.437 -17.949 1.00 84.06 127 ARG A O 1
ATOM 1023 N N . LEU A 1 128 ? -0.587 -7.151 -19.200 1.00 87.25 128 LEU A N 1
ATOM 1024 C CA . LEU A 1 128 ? 0.443 -6.976 -18.178 1.00 87.25 128 LEU A CA 1
ATOM 1025 C C . LEU A 1 128 ? -0.082 -6.173 -16.980 1.00 87.25 128 LEU A C 1
ATOM 1027 O O . LEU A 1 128 ? 0.254 -6.483 -15.843 1.00 87.25 128 LEU A O 1
ATOM 1031 N N . TYR A 1 129 ? -0.908 -5.146 -17.210 1.00 89.44 129 TYR A N 1
ATOM 1032 C CA . TYR A 1 129 ? -1.541 -4.425 -16.101 1.00 89.44 129 TYR A CA 1
ATOM 1033 C C . TYR A 1 129 ? -2.475 -5.341 -15.304 1.00 89.44 129 TYR A C 1
ATOM 1035 O O . TYR A 1 129 ? -2.466 -5.256 -14.078 1.00 89.44 129 TYR A O 1
ATOM 1043 N N . GLY A 1 130 ? -3.207 -6.233 -15.982 1.00 90.38 130 GLY A N 1
ATOM 1044 C CA . GLY A 1 130 ? -4.015 -7.275 -15.345 1.00 90.38 130 GLY A CA 1
ATOM 1045 C C . GLY A 1 130 ? -3.180 -8.184 -14.447 1.00 90.38 130 GLY A C 1
ATOM 1046 O O . GLY A 1 130 ? -3.427 -8.252 -13.248 1.00 90.38 130 GLY A O 1
ATOM 1047 N N . GLU A 1 131 ? -2.118 -8.782 -14.990 1.00 91.81 131 GLU A N 1
ATOM 1048 C CA . GLU A 1 131 ? -1.221 -9.675 -14.241 1.00 91.81 131 GLU A CA 1
ATOM 1049 C C . GLU A 1 131 ? -0.594 -8.993 -13.015 1.00 91.81 131 GLU A C 1
ATOM 1051 O O . GLU A 1 131 ? -0.553 -9.568 -11.926 1.00 91.81 131 GLU A O 1
ATOM 1056 N N . VAL A 1 132 ? -0.138 -7.743 -13.162 1.00 92.12 132 VAL A N 1
ATOM 1057 C CA . VAL A 1 132 ? 0.430 -6.973 -12.045 1.00 92.12 132 VAL A CA 1
ATOM 1058 C C . VAL A 1 132 ? -0.633 -6.672 -10.987 1.00 92.12 132 VAL A C 1
ATOM 1060 O O . VAL A 1 132 ? -0.356 -6.806 -9.794 1.00 92.12 132 VAL A O 1
ATOM 1063 N N . CYS A 1 133 ? -1.842 -6.276 -11.391 1.00 93.69 133 CYS A N 1
ATOM 1064 C CA . CYS A 1 133 ? -2.924 -5.984 -10.452 1.00 93.69 133 CYS A CA 1
ATOM 1065 C C . CYS A 1 133 ? -3.384 -7.247 -9.722 1.00 93.69 133 CYS A C 1
ATOM 1067 O O . CYS A 1 133 ? -3.518 -7.215 -8.503 1.00 93.69 133 CYS A O 1
ATOM 1069 N N . ASP A 1 134 ? -3.549 -8.366 -10.419 1.00 92.88 134 ASP A N 1
ATOM 1070 C CA . ASP A 1 134 ? -3.929 -9.642 -9.810 1.00 92.88 134 ASP A CA 1
ATOM 1071 C C . ASP A 1 134 ? -2.847 -10.160 -8.856 1.00 92.88 134 ASP A C 1
ATOM 1073 O O . ASP A 1 134 ? -3.153 -10.601 -7.741 1.00 92.88 134 ASP A O 1
ATOM 1077 N N . GLY A 1 135 ? -1.573 -10.005 -9.232 1.00 92.81 135 GLY A N 1
ATOM 1078 C CA . GLY A 1 135 ? -0.437 -10.258 -8.352 1.00 92.81 135 GLY A CA 1
ATOM 1079 C C . GLY A 1 135 ? -0.507 -9.418 -7.077 1.00 92.81 135 GLY A C 1
ATOM 1080 O O . GLY A 1 135 ? -0.424 -9.962 -5.976 1.00 92.81 135 GLY A O 1
ATOM 1081 N N . LEU A 1 136 ? -0.741 -8.107 -7.201 1.00 94.38 136 LEU A N 1
ATOM 1082 C CA . LEU A 1 136 ? -0.897 -7.209 -6.053 1.00 94.38 136 LEU A CA 1
ATOM 1083 C C . LEU A 1 136 ? -2.091 -7.578 -5.168 1.00 94.38 136 LEU A C 1
ATOM 1085 O O . LEU A 1 136 ? -1.957 -7.520 -3.949 1.00 94.38 136 LEU A O 1
ATOM 1089 N N . ARG A 1 137 ? -3.231 -7.990 -5.736 1.00 94.94 137 ARG A N 1
ATOM 1090 C CA . ARG A 1 137 ? -4.418 -8.423 -4.972 1.00 94.94 137 ARG A CA 1
ATOM 1091 C C . ARG A 1 137 ? -4.124 -9.652 -4.127 1.00 94.94 137 ARG A C 1
ATOM 1093 O O . ARG A 1 137 ? -4.353 -9.648 -2.917 1.00 94.94 137 ARG A O 1
ATOM 1100 N N . SER A 1 138 ? -3.586 -10.691 -4.765 1.00 93.25 138 SER A N 1
ATOM 1101 C CA . SER A 1 138 ? -3.210 -11.933 -4.087 1.00 93.25 138 SER A CA 1
ATOM 1102 C C . SER A 1 138 ? -2.170 -11.669 -3.001 1.00 93.25 138 SER A C 1
ATOM 1104 O O . SER A 1 138 ? -2.284 -12.164 -1.876 1.00 93.25 138 SER A O 1
ATOM 1106 N N . TYR A 1 139 ? -1.192 -10.818 -3.311 1.00 92.69 139 TYR A N 1
ATOM 1107 C CA . TYR A 1 139 ? -0.134 -10.471 -2.383 1.00 92.69 139 TYR A CA 1
ATOM 1108 C C . TYR A 1 139 ? -0.643 -9.658 -1.192 1.00 92.69 139 TYR A C 1
ATOM 1110 O O . TYR A 1 139 ? -0.311 -9.959 -0.049 1.00 92.69 139 TYR A O 1
ATOM 1118 N N . PHE A 1 140 ? -1.495 -8.665 -1.435 1.00 94.75 140 PHE A N 1
ATOM 1119 C CA . PHE A 1 140 ? -2.096 -7.836 -0.397 1.00 94.75 140 PHE A CA 1
ATOM 1120 C C . PHE A 1 140 ? -2.918 -8.670 0.591 1.00 94.75 140 PHE 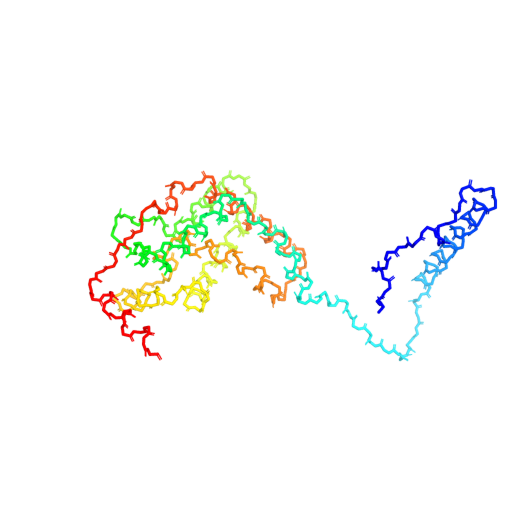A C 1
ATOM 1122 O O . PHE A 1 140 ? -2.766 -8.500 1.800 1.00 94.75 140 PHE A O 1
ATOM 1129 N N . ASN A 1 141 ? -3.704 -9.633 0.100 1.00 93.00 141 ASN A N 1
ATOM 1130 C CA . ASN A 1 141 ? -4.486 -10.533 0.951 1.00 93.00 141 ASN A CA 1
ATOM 1131 C C . ASN A 1 141 ? -3.618 -11.329 1.942 1.00 93.00 141 ASN A C 1
ATOM 1133 O O . ASN A 1 141 ? -4.027 -11.546 3.082 1.00 93.00 141 ASN A O 1
ATOM 1137 N N . GLN A 1 142 ? -2.415 -11.738 1.532 1.00 91.88 142 GLN A N 1
ATOM 1138 C CA . GLN A 1 142 ? -1.480 -12.485 2.383 1.00 91.88 142 GLN A CA 1
ATOM 1139 C C . GLN A 1 142 ? -0.631 -11.561 3.271 1.00 91.88 142 GLN A C 1
ATOM 1141 O O . GLN A 1 142 ? -0.375 -11.852 4.444 1.00 91.88 142 GLN A O 1
ATOM 1146 N N . ALA A 1 143 ? -0.191 -10.429 2.722 1.00 91.94 143 ALA A N 1
ATOM 1147 C CA . ALA A 1 143 ? 0.681 -9.484 3.405 1.00 91.94 143 ALA A CA 1
ATOM 1148 C C . ALA A 1 143 ? -0.053 -8.702 4.498 1.00 91.94 143 ALA A C 1
ATOM 1150 O O . ALA A 1 143 ? 0.555 -8.407 5.530 1.00 91.94 143 ALA A O 1
ATOM 1151 N N . LEU A 1 144 ? -1.340 -8.388 4.307 1.00 92.88 144 LEU A N 1
ATOM 1152 C CA . LEU A 1 144 ? -2.098 -7.553 5.234 1.00 92.88 144 LEU A CA 1
ATOM 1153 C C . LEU A 1 144 ? -2.045 -8.062 6.688 1.00 92.88 144 LEU A C 1
ATOM 1155 O O . LEU A 1 144 ? -1.477 -7.351 7.524 1.00 92.88 144 LEU A O 1
ATOM 1159 N N . PRO A 1 145 ? -2.551 -9.268 7.019 1.00 91.75 145 PRO A N 1
ATOM 1160 C CA . PRO A 1 145 ? -2.561 -9.749 8.403 1.00 91.75 145 PRO A CA 1
ATOM 1161 C C . PRO A 1 145 ? -1.153 -9.956 8.982 1.00 91.75 145 PRO A C 1
ATOM 1163 O O . PRO A 1 145 ? -0.962 -9.910 10.202 1.00 91.75 145 PRO A O 1
ATOM 1166 N N . THR A 1 146 ? -0.167 -10.173 8.110 1.00 90.38 146 THR A N 1
ATOM 1167 C CA . THR A 1 146 ? 1.189 -10.570 8.489 1.00 90.38 146 THR A CA 1
ATOM 1168 C C . THR A 1 146 ? 2.063 -9.360 8.819 1.00 90.38 146 THR A C 1
ATOM 1170 O O . THR A 1 146 ? 2.655 -9.308 9.898 1.00 90.38 146 THR A O 1
ATOM 1173 N N . ILE A 1 147 ? 2.133 -8.374 7.916 1.00 92.06 147 ILE A N 1
ATOM 1174 C CA . ILE A 1 147 ? 3.142 -7.302 7.971 1.00 92.06 147 ILE A CA 1
ATOM 1175 C C . ILE A 1 147 ? 2.604 -5.876 7.779 1.00 92.06 147 ILE A C 1
ATOM 1177 O O . ILE A 1 147 ? 3.366 -4.940 8.016 1.00 92.06 147 ILE A O 1
ATOM 1181 N N . LEU A 1 148 ? 1.348 -5.672 7.353 1.00 93.44 148 LEU A N 1
ATOM 1182 C CA . LEU A 1 148 ? 0.847 -4.318 7.034 1.00 93.44 148 LEU A CA 1
ATOM 1183 C C . LEU A 1 148 ? 0.045 -3.655 8.163 1.00 93.44 148 LEU A C 1
ATOM 1185 O O . LEU A 1 148 ? -0.077 -2.428 8.176 1.00 93.44 148 LEU A O 1
ATOM 1189 N N . LEU A 1 149 ? -0.504 -4.437 9.096 1.00 93.81 149 LEU A N 1
ATOM 1190 C CA . LEU A 1 149 ? -1.316 -3.925 10.205 1.00 93.81 149 LEU A CA 1
ATOM 1191 C C . LEU A 1 149 ? -0.464 -3.545 11.418 1.00 93.81 149 LEU A C 1
ATOM 1193 O O . LEU A 1 149 ? 0.372 -4.327 11.887 1.00 93.81 149 LEU A O 1
ATOM 1197 N N . TYR A 1 150 ? -0.746 -2.377 11.994 1.00 93.38 150 TYR A N 1
ATOM 1198 C CA . TYR A 1 150 ? -0.230 -2.019 13.309 1.00 93.38 150 TYR A CA 1
ATOM 1199 C C . TYR A 1 150 ? -0.870 -2.890 14.392 1.00 93.38 150 TYR A C 1
ATOM 1201 O O . TYR A 1 150 ? -1.954 -3.446 14.214 1.00 93.38 150 TYR A O 1
ATOM 1209 N N . LYS A 1 151 ? -0.215 -2.992 15.558 1.00 90.38 151 LYS A N 1
ATOM 1210 C CA . LYS A 1 151 ? -0.748 -3.753 16.704 1.00 90.38 151 LYS A CA 1
ATOM 1211 C C . LYS A 1 151 ? -2.183 -3.331 17.051 1.00 90.38 151 LYS A C 1
ATOM 1213 O O . LYS A 1 151 ? -3.010 -4.201 17.305 1.00 90.38 151 LYS A O 1
ATOM 1218 N N . TYR A 1 152 ? -2.463 -2.026 16.984 1.00 90.50 152 TYR A N 1
ATOM 1219 C CA . TYR A 1 152 ? -3.772 -1.454 17.288 1.00 90.50 152 TYR A CA 1
ATOM 1220 C C . TYR A 1 152 ? -4.873 -1.916 16.327 1.00 90.50 152 TYR A C 1
ATOM 1222 O O . TYR A 1 152 ? -5.973 -2.180 16.780 1.00 90.50 152 TYR A O 1
ATOM 1230 N N . GLU A 1 153 ? -4.588 -2.107 15.036 1.00 92.19 153 GLU A N 1
ATOM 1231 C CA . GLU A 1 153 ? -5.578 -2.495 14.010 1.00 92.19 153 GLU A CA 1
ATOM 1232 C C . GLU A 1 153 ? -5.895 -4.004 14.004 1.00 92.19 153 GLU A C 1
ATOM 1234 O O . GLU A 1 153 ? -6.817 -4.457 13.324 1.00 92.19 153 GLU A O 1
ATOM 1239 N N . ARG A 1 154 ? -5.135 -4.827 14.744 1.00 91.25 154 ARG A N 1
ATOM 1240 C CA . ARG A 1 154 ? -5.292 -6.293 14.698 1.00 91.25 154 ARG A CA 1
ATOM 1241 C C . ARG A 1 154 ? -6.649 -6.765 15.214 1.00 91.25 154 ARG A C 1
ATOM 1243 O O . ARG A 1 154 ? -7.138 -7.779 14.721 1.00 91.25 154 ARG A O 1
ATOM 1250 N N . LYS A 1 155 ? -7.244 -6.067 16.190 1.00 90.19 155 LYS A N 1
ATOM 1251 C CA . LYS A 1 155 ? -8.603 -6.381 16.655 1.00 90.19 155 LYS A CA 1
ATOM 1252 C C . LYS A 1 155 ? -9.627 -6.080 15.563 1.00 90.19 155 LYS A C 1
ATOM 1254 O O . LYS A 1 155 ? -10.345 -6.997 15.187 1.00 90.19 155 LYS A O 1
ATOM 1259 N N . GLN A 1 156 ? -9.589 -4.884 14.975 1.00 90.12 156 GLN A N 1
ATOM 1260 C CA . GLN A 1 156 ? -10.465 -4.500 13.862 1.00 90.12 156 GLN A CA 1
ATOM 1261 C C . GLN A 1 156 ? -10.432 -5.524 12.714 1.00 90.12 156 GLN A C 1
ATOM 1263 O O . GLN A 1 156 ? -11.474 -5.919 12.198 1.00 90.12 156 GLN A O 1
ATOM 1268 N N . HIS A 1 157 ? -9.241 -6.010 12.347 1.00 90.00 157 HIS A N 1
ATOM 1269 C CA . HIS A 1 157 ? -9.106 -7.058 11.334 1.00 90.00 157 HIS A CA 1
ATOM 1270 C C . HIS A 1 157 ? -9.759 -8.386 11.750 1.00 90.00 157 HIS A C 1
ATOM 1272 O O . HIS A 1 157 ? -10.422 -9.015 10.927 1.00 90.00 157 HIS A O 1
ATOM 1278 N N . ARG A 1 158 ? -9.558 -8.843 12.997 1.00 88.81 158 ARG A N 1
ATOM 1279 C CA . ARG A 1 158 ? -10.175 -10.089 13.490 1.00 88.81 158 ARG A CA 1
ATOM 1280 C C . ARG A 1 158 ? -11.694 -9.988 13.482 1.00 88.81 158 ARG A C 1
ATOM 1282 O O . ARG A 1 158 ? -12.329 -10.839 12.871 1.00 88.81 158 ARG A O 1
ATOM 1289 N N . ASP A 1 159 ? -12.235 -8.921 14.063 1.00 87.19 159 ASP A N 1
ATOM 1290 C CA . ASP A 1 159 ? -13.680 -8.710 14.155 1.00 87.19 159 ASP A CA 1
ATOM 1291 C C . ASP A 1 159 ? -14.312 -8.674 12.756 1.00 87.19 159 ASP A C 1
ATOM 1293 O O . ASP A 1 159 ? -15.318 -9.327 12.497 1.00 87.19 159 ASP A O 1
ATOM 1297 N N . ASN A 1 160 ? -13.686 -7.969 11.809 1.00 84.19 160 ASN A N 1
ATOM 1298 C CA . ASN A 1 160 ? -14.203 -7.870 10.448 1.00 84.19 160 ASN A CA 1
ATOM 1299 C C . ASN A 1 160 ? -14.076 -9.189 9.659 1.00 84.19 160 ASN A C 1
ATOM 1301 O O . ASN A 1 160 ? -14.960 -9.525 8.867 1.00 84.19 160 ASN A O 1
ATOM 1305 N N . LYS A 1 161 ? -13.005 -9.962 9.889 1.00 84.69 161 LYS A N 1
ATOM 1306 C CA . LYS A 1 161 ? -12.834 -11.295 9.293 1.00 84.69 161 LYS A CA 1
ATOM 1307 C C . LYS A 1 161 ? -13.888 -12.277 9.810 1.00 84.69 161 LYS A C 1
ATOM 1309 O O . LYS A 1 161 ? -14.444 -13.023 9.011 1.00 84.69 161 LYS A O 1
ATOM 1314 N N . GLU A 1 162 ? -14.160 -12.266 11.112 1.00 77.31 162 GLU A N 1
ATOM 1315 C CA . GLU A 1 162 ? -15.164 -13.122 11.753 1.00 77.31 162 GLU A CA 1
ATOM 1316 C C . GLU A 1 162 ? -16.593 -12.722 11.364 1.00 77.31 162 GLU A C 1
ATOM 1318 O O . GLU A 1 162 ? -17.411 -13.591 11.077 1.00 77.31 162 GLU A O 1
ATOM 1323 N N . ALA A 1 163 ? -16.885 -11.420 11.290 1.00 75.88 163 ALA A N 1
ATOM 1324 C CA . ALA A 1 163 ? -18.230 -10.924 11.014 1.00 75.88 163 ALA A CA 1
ATOM 1325 C C . ALA A 1 163 ? -18.647 -11.041 9.540 1.00 75.88 163 ALA A C 1
ATOM 1327 O O . ALA A 1 163 ? -19.811 -11.322 9.258 1.00 75.88 163 ALA A O 1
ATOM 1328 N N . LYS A 1 164 ? -17.733 -10.779 8.593 1.00 71.38 164 LYS A N 1
ATOM 1329 C CA . LYS A 1 164 ? -18.087 -10.656 7.167 1.00 71.38 164 LYS A CA 1
ATOM 1330 C C . LYS A 1 164 ? -17.497 -11.761 6.290 1.00 71.38 164 LYS A C 1
ATOM 1332 O O . LYS A 1 164 ? -18.017 -11.997 5.206 1.00 71.38 164 LYS A O 1
ATOM 1337 N N . GLY A 1 165 ? -16.417 -12.426 6.713 1.00 75.31 165 GLY A N 1
ATOM 1338 C CA . GLY A 1 165 ? -15.730 -13.427 5.885 1.00 75.31 165 GLY A CA 1
ATOM 1339 C C . GLY A 1 165 ? -15.183 -12.875 4.557 1.00 75.31 165 GLY A C 1
ATOM 1340 O O . GLY A 1 165 ? -14.927 -13.641 3.632 1.00 75.31 165 GLY A O 1
ATOM 1341 N N . VAL A 1 166 ? -15.030 -11.551 4.444 1.00 79.81 166 VAL A N 1
ATOM 1342 C CA . VAL A 1 166 ? -14.644 -10.858 3.206 1.00 79.81 166 VAL A CA 1
ATOM 1343 C C . VAL A 1 166 ? -13.120 -10.810 3.064 1.00 79.81 166 VAL A C 1
ATOM 1345 O O . VAL A 1 166 ? -12.387 -10.739 4.056 1.00 79.81 166 VAL A O 1
ATOM 1348 N N . SER A 1 167 ? -12.631 -10.842 1.821 1.00 87.56 167 SER A N 1
ATOM 1349 C CA . SER A 1 167 ? -11.199 -10.757 1.531 1.00 87.56 167 SER A CA 1
ATOM 1350 C C . SER A 1 167 ? -10.635 -9.371 1.879 1.00 87.56 167 SER A C 1
ATOM 1352 O O . SER A 1 167 ? -11.295 -8.362 1.634 1.00 87.56 167 SER A O 1
ATOM 1354 N N . PRO A 1 168 ? -9.386 -9.277 2.373 1.00 89.44 168 PRO A N 1
ATOM 1355 C CA . PRO A 1 168 ? -8.740 -7.999 2.679 1.00 89.44 168 PRO A CA 1
ATOM 1356 C C . PRO A 1 168 ? -8.807 -6.956 1.555 1.00 89.44 168 PRO A C 1
ATOM 1358 O O . PRO A 1 168 ? -9.043 -5.778 1.808 1.00 89.44 168 PRO A O 1
ATOM 1361 N N . VAL A 1 169 ? -8.632 -7.385 0.307 1.00 91.62 169 VAL A N 1
ATOM 1362 C CA . VAL A 1 169 ? -8.658 -6.515 -0.876 1.00 91.62 169 VAL A CA 1
ATOM 1363 C C . VAL A 1 169 ? -9.982 -5.763 -1.081 1.00 91.62 169 VAL A C 1
ATOM 1365 O O . VAL A 1 169 ? -9.975 -4.683 -1.668 1.00 91.62 169 VAL A O 1
ATOM 1368 N N . ASP A 1 170 ? -11.096 -6.309 -0.589 1.00 89.44 170 ASP A N 1
ATOM 1369 C CA . ASP A 1 170 ? -12.435 -5.732 -0.757 1.00 89.44 170 ASP A CA 1
ATOM 1370 C C . ASP A 1 170 ? -12.812 -4.781 0.388 1.00 89.44 170 ASP A C 1
ATOM 1372 O O . ASP A 1 170 ? -13.764 -4.015 0.270 1.00 89.44 170 ASP A O 1
ATOM 1376 N N . VAL A 1 171 ? -12.085 -4.831 1.509 1.00 88.88 171 VAL A N 1
ATOM 1377 C CA . VAL A 1 171 ? -12.405 -4.051 2.717 1.00 88.88 171 VAL A CA 1
ATOM 1378 C C . VAL A 1 171 ? -11.436 -2.896 2.912 1.00 88.88 171 VAL A C 1
ATOM 1380 O O . VAL A 1 171 ? -11.842 -1.797 3.275 1.00 88.88 171 VAL A O 1
ATOM 1383 N N . TYR A 1 172 ? -10.145 -3.151 2.726 1.00 91.25 172 TYR A N 1
ATOM 1384 C CA . TYR A 1 172 ? -9.110 -2.174 3.031 1.00 91.25 172 TYR A CA 1
ATOM 1385 C C . TYR A 1 172 ? -8.900 -1.211 1.861 1.00 91.25 172 TYR A C 1
ATOM 1387 O O . TYR A 1 172 ? -9.163 -1.552 0.707 1.00 91.25 172 TYR A O 1
ATOM 1395 N N . GLY A 1 173 ? -8.419 -0.008 2.177 1.00 91.50 173 GLY A N 1
ATOM 1396 C CA . GLY A 1 173 ? -8.245 1.092 1.231 1.00 91.50 173 GLY A CA 1
ATOM 1397 C C . GLY A 1 173 ? -6.797 1.336 0.800 1.00 91.50 173 GLY A C 1
ATOM 1398 O O . GLY A 1 173 ? -5.889 0.513 0.976 1.00 91.50 173 GLY A O 1
ATOM 1399 N N . ALA A 1 174 ? -6.572 2.518 0.226 1.00 92.75 174 ALA A N 1
ATOM 1400 C CA . ALA A 1 174 ? -5.279 2.929 -0.311 1.00 92.75 174 ALA A CA 1
ATOM 1401 C C . ALA A 1 174 ? -4.194 3.133 0.756 1.00 92.75 174 ALA A C 1
ATOM 1403 O O . ALA A 1 174 ? -3.011 3.024 0.440 1.00 92.75 174 ALA A O 1
ATOM 1404 N N . GLU A 1 175 ? -4.569 3.410 2.004 1.00 92.62 175 GLU A N 1
ATOM 1405 C CA . GLU A 1 175 ? -3.673 3.567 3.152 1.00 92.62 175 GLU A CA 1
ATOM 1406 C C . GLU A 1 175 ? -2.833 2.307 3.351 1.00 92.62 175 GLU A C 1
ATOM 1408 O O . GLU A 1 175 ? -1.601 2.345 3.329 1.00 92.62 175 GLU A O 1
ATOM 1413 N N . HIS A 1 176 ? -3.507 1.164 3.472 1.00 93.94 176 HIS A N 1
ATOM 1414 C CA . HIS A 1 176 ? -2.869 -0.129 3.688 1.00 93.94 176 HIS A CA 1
ATOM 1415 C C . HIS A 1 176 ? -2.099 -0.580 2.450 1.00 93.94 176 HIS A C 1
ATOM 1417 O O . HIS A 1 176 ? -1.008 -1.142 2.577 1.00 93.94 176 HIS A O 1
ATOM 1423 N N . LEU A 1 177 ? -2.610 -0.289 1.248 1.00 94.50 177 LEU A N 1
ATOM 1424 C CA . LEU A 1 177 ? -1.870 -0.538 0.010 1.00 94.50 177 LEU A CA 1
ATOM 1425 C C . LEU A 1 177 ? -0.581 0.292 -0.048 1.00 94.50 177 LEU A C 1
ATOM 1427 O O . LEU A 1 177 ? 0.460 -0.210 -0.462 1.00 94.50 177 LEU A O 1
ATOM 1431 N N . LEU A 1 178 ? -0.604 1.543 0.414 1.00 94.25 178 LEU A N 1
ATOM 1432 C CA . LEU A 1 178 ? 0.589 2.384 0.448 1.00 94.25 178 LEU A CA 1
ATOM 1433 C C . LEU A 1 178 ? 1.652 1.827 1.405 1.00 94.25 178 LEU A C 1
ATOM 1435 O O . LEU A 1 178 ? 2.844 1.882 1.096 1.00 94.25 178 LEU A O 1
ATOM 1439 N N . ARG A 1 179 ? 1.246 1.214 2.524 1.00 94.75 179 ARG A N 1
ATOM 1440 C CA . ARG A 1 179 ? 2.175 0.486 3.408 1.00 94.75 179 ARG A CA 1
ATOM 1441 C C . ARG A 1 179 ? 2.816 -0.709 2.707 1.00 94.75 179 ARG A C 1
ATOM 1443 O O . ARG A 1 179 ? 3.994 -0.980 2.939 1.00 94.75 179 ARG A O 1
ATOM 1450 N N . LEU A 1 180 ? 2.085 -1.389 1.818 1.00 94.12 180 LEU A N 1
ATOM 1451 C CA . LEU A 1 180 ? 2.652 -2.473 1.017 1.00 94.12 180 LEU A CA 1
ATOM 1452 C C . LEU A 1 180 ? 3.806 -1.963 0.147 1.00 94.12 180 LEU A C 1
ATOM 1454 O O . LEU A 1 180 ? 4.854 -2.601 0.121 1.00 94.12 180 LEU A O 1
ATOM 1458 N N . PHE A 1 181 ? 3.686 -0.785 -0.472 1.00 93.25 181 PHE A N 1
ATOM 1459 C CA . PHE A 1 181 ? 4.770 -0.200 -1.275 1.00 93.25 181 PHE A CA 1
ATOM 1460 C C . PHE A 1 181 ? 6.065 0.052 -0.495 1.00 93.25 181 PHE A C 1
ATOM 1462 O O . PHE A 1 181 ? 7.144 -0.058 -1.071 1.00 93.25 181 PHE A O 1
ATOM 1469 N N . VAL A 1 182 ? 5.985 0.331 0.809 1.00 92.50 182 VAL A N 1
ATOM 1470 C CA . VAL A 1 182 ? 7.176 0.450 1.671 1.00 92.50 182 VAL A CA 1
ATOM 1471 C C . VAL A 1 182 ? 7.892 -0.896 1.815 1.00 92.50 182 VAL A C 1
ATOM 1473 O O . VAL A 1 182 ? 9.114 -0.940 1.940 1.00 92.50 182 VAL A O 1
ATOM 1476 N N . LYS A 1 183 ? 7.137 -1.999 1.796 1.00 91.19 183 LYS A N 1
ATOM 1477 C CA . LYS A 1 183 ? 7.649 -3.358 1.991 1.00 91.19 183 LYS A CA 1
ATOM 1478 C C . LYS A 1 183 ? 7.992 -4.079 0.691 1.00 91.19 183 LYS A C 1
ATOM 1480 O O . LYS A 1 183 ? 8.844 -4.960 0.716 1.00 91.19 183 LYS A O 1
ATOM 1485 N N . LEU A 1 184 ? 7.413 -3.679 -0.441 1.00 90.88 184 LEU A N 1
ATOM 1486 C CA . LEU A 1 184 ? 7.642 -4.313 -1.742 1.00 90.88 184 LEU A CA 1
ATOM 1487 C C . LEU A 1 184 ? 9.124 -4.512 -2.099 1.00 90.88 184 LEU A C 1
ATOM 1489 O O . LEU A 1 184 ? 9.438 -5.613 -2.532 1.00 90.88 184 LEU A O 1
ATOM 1493 N N . PRO A 1 185 ? 10.051 -3.555 -1.894 1.00 91.81 185 PRO A N 1
ATOM 1494 C CA . PRO A 1 185 ? 11.458 -3.781 -2.232 1.00 91.81 185 PRO A CA 1
ATOM 1495 C C . PRO A 1 185 ? 12.088 -4.980 -1.509 1.00 91.81 185 PRO A C 1
ATOM 1497 O O . PRO A 1 185 ? 12.797 -5.765 -2.130 1.00 91.81 185 PRO A O 1
ATOM 1500 N N . GLU A 1 186 ? 11.786 -5.156 -0.217 1.00 90.31 186 GLU A N 1
ATOM 1501 C CA . GLU A 1 186 ? 12.283 -6.282 0.594 1.00 90.31 186 GLU A CA 1
ATOM 1502 C C . GLU A 1 186 ? 11.687 -7.615 0.131 1.00 90.31 186 GLU A C 1
ATOM 1504 O O . GLU A 1 186 ? 12.334 -8.656 0.191 1.00 90.31 186 GLU A O 1
ATOM 1509 N N . LEU A 1 187 ? 10.441 -7.581 -0.334 1.00 87.75 187 LEU A N 1
ATOM 1510 C CA . LEU A 1 187 ? 9.698 -8.768 -0.738 1.00 87.75 187 LEU A CA 1
ATOM 1511 C C . LEU A 1 187 ? 10.073 -9.202 -2.158 1.00 87.75 187 LEU A C 1
ATOM 1513 O O . LEU A 1 187 ? 10.273 -10.386 -2.404 1.00 87.75 187 LEU A O 1
ATOM 1517 N N . LEU A 1 188 ? 10.236 -8.240 -3.068 1.00 89.25 188 LEU A N 1
ATOM 1518 C CA . LEU A 1 188 ? 10.642 -8.462 -4.453 1.00 89.25 188 LEU A CA 1
ATOM 1519 C C . LEU A 1 188 ? 12.105 -8.897 -4.571 1.00 89.25 188 LEU A C 1
ATOM 1521 O O . LEU A 1 188 ? 12.421 -9.668 -5.470 1.00 89.25 188 LEU A O 1
ATOM 1525 N N . ALA A 1 189 ? 12.985 -8.469 -3.658 1.00 88.75 189 ALA A N 1
ATOM 1526 C CA . ALA A 1 189 ? 14.374 -8.933 -3.624 1.00 88.75 189 ALA A CA 1
ATOM 1527 C C . ALA A 1 189 ? 14.494 -10.447 -3.373 1.00 88.75 189 ALA A C 1
ATOM 1529 O O . ALA A 1 189 ? 15.444 -11.073 -3.833 1.00 88.75 189 ALA A O 1
ATOM 1530 N N . ARG A 1 190 ? 13.507 -11.040 -2.689 1.00 87.19 190 ARG A N 1
ATOM 1531 C CA . ARG A 1 190 ? 13.411 -12.490 -2.442 1.00 87.19 190 ARG A CA 1
ATOM 1532 C C . ARG A 1 190 ? 12.732 -13.252 -3.573 1.00 87.19 190 ARG A C 1
ATOM 1534 O O . ARG A 1 190 ? 12.741 -14.482 -3.581 1.00 87.19 190 ARG A O 1
ATOM 1541 N N . CYS A 1 191 ? 12.099 -12.549 -4.509 1.00 85.00 191 CYS A N 1
ATOM 1542 C CA . CYS A 1 191 ? 11.480 -13.181 -5.659 1.00 85.00 191 CYS A CA 1
ATOM 1543 C C . CYS A 1 191 ? 12.564 -13.575 -6.666 1.00 85.00 191 CYS A C 1
ATOM 1545 O O . CYS A 1 191 ? 13.320 -12.732 -7.144 1.00 85.00 191 CYS A O 1
ATOM 1547 N N . ASN A 1 192 ? 12.596 -14.854 -7.043 1.00 81.81 192 ASN A N 1
ATOM 1548 C CA . ASN A 1 192 ? 13.480 -15.352 -8.094 1.00 81.81 192 ASN A CA 1
ATOM 1549 C C . ASN A 1 192 ? 12.947 -14.962 -9.487 1.00 81.81 192 ASN A C 1
ATOM 1551 O O . ASN A 1 192 ? 12.389 -15.789 -10.208 1.00 81.81 192 ASN A O 1
ATOM 1555 N N . MET A 1 193 ? 13.059 -13.681 -9.838 1.00 84.69 193 MET A N 1
ATOM 1556 C CA . MET A 1 193 ? 12.597 -13.123 -11.110 1.00 84.69 193 MET A CA 1
ATOM 1557 C C . MET A 1 193 ? 13.770 -12.555 -11.914 1.00 84.69 193 MET A C 1
ATOM 1559 O O . MET A 1 193 ? 14.690 -11.960 -11.357 1.00 84.69 193 MET A O 1
ATOM 1563 N N . GLN A 1 194 ? 13.731 -12.716 -13.241 1.00 88.44 194 GLN A N 1
ATOM 1564 C CA . GLN A 1 194 ? 14.753 -12.150 -14.129 1.00 88.44 194 GLN A CA 1
ATOM 1565 C C . GLN A 1 194 ? 14.727 -10.614 -14.092 1.00 88.44 194 GLN A C 1
ATOM 1567 O O . GLN A 1 194 ? 13.675 -9.998 -13.883 1.00 88.44 194 GLN A O 1
ATOM 1572 N N . ARG A 1 195 ? 15.888 -9.989 -14.319 1.00 86.69 195 ARG A N 1
ATOM 1573 C CA . ARG A 1 195 ? 16.075 -8.538 -14.167 1.00 86.69 195 ARG A CA 1
ATOM 1574 C C . ARG A 1 195 ? 15.162 -7.742 -15.097 1.00 86.69 195 ARG A C 1
ATOM 1576 O O . ARG A 1 195 ? 14.587 -6.746 -14.675 1.00 86.69 195 ARG A O 1
ATOM 1583 N N . GLU A 1 196 ? 14.968 -8.212 -16.320 1.00 88.62 196 GLU A N 1
ATOM 1584 C CA . GLU A 1 196 ? 14.140 -7.570 -17.340 1.00 88.62 196 GLU A CA 1
ATOM 1585 C C . GLU A 1 196 ? 12.672 -7.502 -16.894 1.00 88.62 196 GLU A C 1
ATOM 1587 O O . GLU A 1 196 ? 12.040 -6.445 -16.960 1.00 88.62 196 GLU A O 1
ATOM 1592 N N . HIS A 1 197 ? 12.142 -8.608 -16.364 1.00 89.31 197 HIS A N 1
ATOM 1593 C CA . HIS A 1 197 ? 10.784 -8.664 -15.820 1.00 89.31 197 HIS A CA 1
ATOM 1594 C C . HIS A 1 197 ? 10.638 -7.794 -14.565 1.00 89.31 197 HIS A C 1
ATOM 1596 O O . HIS A 1 197 ? 9.624 -7.112 -14.407 1.00 89.31 197 HIS A O 1
ATOM 1602 N N . MET A 1 198 ? 11.670 -7.742 -13.714 1.00 90.56 198 MET A N 1
ATOM 1603 C CA . MET A 1 198 ? 11.701 -6.865 -12.540 1.00 90.56 198 MET A CA 1
ATOM 1604 C C . MET A 1 198 ? 11.640 -5.388 -12.925 1.00 90.56 198 MET A C 1
ATOM 1606 O O . MET A 1 198 ? 10.831 -4.645 -12.373 1.00 90.56 198 MET A O 1
ATOM 1610 N N . THR A 1 199 ? 12.437 -4.957 -13.903 1.00 90.31 199 THR A N 1
ATOM 1611 C CA . THR A 1 199 ? 12.414 -3.573 -14.393 1.00 90.31 199 THR A CA 1
ATOM 1612 C C . THR A 1 199 ? 11.028 -3.192 -14.914 1.00 90.31 199 THR A C 1
ATOM 1614 O O . THR A 1 199 ? 10.520 -2.114 -14.597 1.00 90.31 199 THR A O 1
ATOM 1617 N N . VAL A 1 200 ? 10.381 -4.087 -15.667 1.00 91.19 200 VAL A N 1
ATOM 1618 C CA . VAL A 1 200 ? 9.019 -3.868 -16.170 1.00 91.19 200 VAL A CA 1
ATOM 1619 C C . VAL A 1 200 ? 8.013 -3.772 -15.020 1.00 91.19 200 VAL A C 1
ATOM 1621 O O . VAL A 1 200 ? 7.221 -2.829 -14.989 1.00 91.19 200 VAL A O 1
ATOM 1624 N N . LEU A 1 201 ? 8.065 -4.689 -14.048 1.00 92.00 201 LEU A N 1
ATOM 1625 C CA . LEU A 1 201 ? 7.189 -4.670 -12.874 1.00 92.00 201 LEU A CA 1
ATOM 1626 C C . LEU A 1 201 ? 7.342 -3.364 -12.086 1.00 92.00 201 LEU A C 1
ATOM 1628 O O . LEU A 1 201 ? 6.352 -2.686 -11.813 1.00 92.00 201 LEU A O 1
ATOM 1632 N N . VAL A 1 202 ? 8.578 -2.970 -11.773 1.00 92.31 202 VAL A N 1
ATOM 1633 C CA . VAL A 1 202 ? 8.891 -1.731 -11.048 1.00 92.31 202 VAL A CA 1
ATOM 1634 C C . VAL A 1 202 ? 8.360 -0.502 -11.786 1.00 92.31 202 VAL A C 1
ATOM 1636 O O . VAL A 1 202 ? 7.801 0.400 -11.155 1.00 92.31 202 VAL A O 1
ATOM 1639 N N . ALA A 1 203 ? 8.451 -0.472 -13.118 1.00 91.81 203 ALA A N 1
ATOM 1640 C CA . ALA A 1 203 ? 7.878 0.609 -13.913 1.00 91.81 203 ALA A CA 1
ATOM 1641 C C . ALA A 1 203 ? 6.349 0.688 -13.751 1.00 91.81 203 ALA A C 1
ATOM 1643 O O . ALA A 1 203 ? 5.812 1.777 -13.538 1.00 91.81 203 ALA A O 1
ATOM 1644 N N . LYS A 1 204 ? 5.642 -0.451 -13.769 1.00 92.06 204 LYS A N 1
ATOM 1645 C CA . LYS A 1 204 ? 4.179 -0.498 -13.576 1.00 92.06 204 LYS A CA 1
ATOM 1646 C C . LYS A 1 204 ? 3.753 -0.140 -12.157 1.00 92.06 204 LYS A C 1
ATOM 1648 O O . LYS A 1 204 ? 2.815 0.637 -11.987 1.00 92.06 204 LYS A O 1
ATOM 1653 N N . LEU A 1 205 ? 4.489 -0.603 -11.151 1.00 93.31 205 LEU A N 1
ATOM 1654 C CA . LEU A 1 205 ? 4.301 -0.205 -9.754 1.00 93.31 205 LEU A CA 1
ATOM 1655 C C . LEU A 1 205 ? 4.498 1.306 -9.563 1.00 93.31 205 LEU A C 1
ATOM 1657 O O . LEU A 1 205 ? 3.713 1.962 -8.880 1.00 93.31 205 LEU A O 1
ATOM 1661 N N . THR A 1 206 ? 5.498 1.883 -10.228 1.00 92.69 206 THR A N 1
ATOM 1662 C CA . THR A 1 206 ? 5.740 3.332 -10.211 1.00 92.69 206 THR A CA 1
ATOM 1663 C C . THR A 1 206 ? 4.607 4.106 -10.890 1.00 92.69 206 THR A C 1
ATOM 1665 O O . THR A 1 206 ? 4.215 5.177 -10.421 1.00 92.69 206 THR A O 1
ATOM 1668 N N . GLU A 1 207 ? 4.041 3.588 -11.984 1.00 92.25 207 GLU A N 1
ATOM 1669 C CA . GLU A 1 207 ? 2.855 4.184 -12.609 1.00 92.25 207 GLU A CA 1
ATOM 1670 C C . GLU A 1 207 ? 1.627 4.146 -11.687 1.00 92.25 207 GLU A C 1
ATOM 1672 O O . GLU A 1 207 ? 0.881 5.128 -11.649 1.00 92.25 207 GLU A O 1
ATOM 1677 N N . LEU A 1 208 ? 1.433 3.057 -10.935 1.00 92.69 208 LEU A N 1
ATOM 1678 C CA . LEU A 1 208 ? 0.360 2.933 -9.946 1.00 92.69 208 LEU A CA 1
ATOM 1679 C C . LEU A 1 208 ? 0.537 3.940 -8.799 1.00 92.69 208 LEU A C 1
ATOM 1681 O O . LEU A 1 208 ? -0.409 4.649 -8.463 1.00 92.69 208 LEU A O 1
ATOM 1685 N N . LEU A 1 209 ? 1.756 4.107 -8.272 1.00 92.44 209 LEU A N 1
ATOM 1686 C CA . LEU A 1 209 ? 2.053 5.139 -7.267 1.00 92.44 209 LEU A CA 1
ATOM 1687 C C . LEU A 1 209 ? 1.709 6.549 -7.763 1.00 92.44 209 LEU A C 1
ATOM 1689 O O . LEU A 1 209 ? 1.100 7.336 -7.037 1.00 92.44 209 LEU A O 1
ATOM 1693 N N . LYS A 1 210 ? 2.059 6.871 -9.014 1.00 92.12 210 LYS A N 1
ATOM 1694 C CA . LYS A 1 210 ? 1.711 8.163 -9.628 1.00 92.12 210 LYS A CA 1
ATOM 1695 C C . LYS A 1 210 ? 0.199 8.335 -9.782 1.00 92.12 210 LYS A C 1
ATOM 1697 O O . LYS A 1 210 ? -0.309 9.435 -9.577 1.00 92.12 210 LYS A O 1
ATOM 1702 N N . PHE A 1 211 ? -0.522 7.267 -10.120 1.00 92.38 211 PHE A N 1
ATOM 1703 C CA . PHE A 1 211 ? -1.982 7.287 -10.210 1.00 92.38 211 PHE A CA 1
ATOM 1704 C C . PHE A 1 211 ? -2.634 7.561 -8.848 1.00 92.38 211 PHE A C 1
ATOM 1706 O O . PHE A 1 211 ? -3.455 8.472 -8.741 1.00 92.38 211 PHE A O 1
ATOM 1713 N N . MET A 1 212 ? -2.199 6.857 -7.797 1.00 92.00 212 MET A N 1
ATOM 1714 C CA . MET A 1 212 ? -2.661 7.088 -6.422 1.00 92.00 212 MET A CA 1
ATOM 1715 C C . MET A 1 212 ? -2.373 8.523 -5.965 1.00 92.00 212 MET A C 1
ATOM 1717 O O . MET A 1 212 ? -3.231 9.173 -5.371 1.00 92.00 212 MET A O 1
ATOM 1721 N N . GLN A 1 213 ? -1.188 9.051 -6.291 1.00 91.19 213 GLN A N 1
ATOM 1722 C CA . GLN A 1 213 ? -0.813 10.428 -5.973 1.00 91.19 213 GLN A CA 1
ATOM 1723 C C . GLN A 1 213 ? -1.706 11.456 -6.685 1.00 91.19 213 GLN A C 1
ATOM 1725 O O . GLN A 1 213 ? -2.112 12.439 -6.067 1.00 91.19 213 GLN A O 1
ATOM 1730 N N . GLY A 1 214 ? -2.028 11.233 -7.963 1.00 91.06 214 GLY A N 1
ATOM 1731 C CA . GLY A 1 214 ? -2.893 12.120 -8.746 1.00 91.06 214 GLY A CA 1
ATOM 1732 C C . GLY A 1 214 ? -4.353 12.131 -8.286 1.00 91.06 214 GLY A C 1
ATOM 1733 O O . GLY A 1 214 ? -5.064 13.098 -8.539 1.00 91.06 214 GLY A O 1
ATOM 1734 N N . GLN A 1 215 ? -4.796 11.086 -7.583 1.00 90.00 215 GLN A N 1
ATOM 1735 C CA . GLN A 1 215 ? -6.169 10.930 -7.093 1.00 90.00 215 GLN A CA 1
ATOM 1736 C C . GLN A 1 215 ? -6.226 10.852 -5.560 1.00 90.00 215 GLN A C 1
ATOM 1738 O O . GLN A 1 215 ? -7.071 10.153 -4.99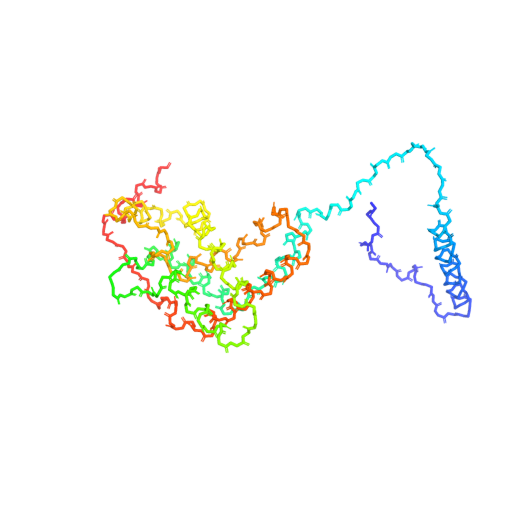8 1.00 90.00 215 GLN A O 1
ATOM 1743 N N . LYS A 1 216 ? -5.344 11.598 -4.868 1.00 87.94 216 LYS A N 1
ATOM 1744 C CA . LYS A 1 216 ? -5.215 11.532 -3.402 1.00 87.94 216 LYS A CA 1
ATOM 1745 C C . LYS A 1 216 ? -6.554 11.757 -2.683 1.00 87.94 216 LYS A C 1
ATOM 1747 O O . LYS A 1 216 ? -6.889 11.012 -1.775 1.00 87.94 216 LYS A O 1
ATOM 1752 N N . ALA A 1 217 ? -7.331 12.748 -3.118 1.00 87.00 217 ALA A N 1
ATOM 1753 C CA . ALA A 1 217 ? -8.612 13.094 -2.497 1.00 87.00 217 ALA A CA 1
ATOM 1754 C C . ALA A 1 217 ? -9.701 12.018 -2.662 1.00 87.00 217 ALA A C 1
ATOM 1756 O O . ALA A 1 217 ? -10.640 11.987 -1.879 1.00 87.00 217 ALA A O 1
ATOM 1757 N N . LYS A 1 218 ? -9.587 11.151 -3.678 1.00 90.00 218 LYS A N 1
ATOM 1758 C CA . LYS A 1 218 ? -10.558 10.082 -3.940 1.00 90.00 218 LYS A CA 1
ATOM 1759 C C . LYS A 1 218 ? -10.262 8.837 -3.106 1.00 90.00 218 LYS A C 1
ATOM 1761 O O . LYS A 1 218 ? -11.182 8.229 -2.577 1.00 90.00 218 LYS A O 1
ATOM 1766 N N . TYR A 1 219 ? -8.992 8.437 -3.037 1.00 90.12 219 TYR A N 1
ATOM 1767 C CA . TYR A 1 219 ? -8.616 7.140 -2.468 1.00 90.12 219 TYR A CA 1
ATOM 1768 C C . TYR A 1 219 ? -8.147 7.185 -1.020 1.00 90.12 219 TYR A C 1
ATOM 1770 O O . TYR A 1 219 ? -8.133 6.141 -0.378 1.00 90.12 219 TYR A O 1
ATOM 1778 N N . PHE A 1 220 ? -7.746 8.351 -0.509 1.00 90.12 220 PHE A N 1
ATOM 1779 C CA . PHE A 1 220 ? -7.269 8.468 0.864 1.00 90.12 220 PHE A CA 1
ATOM 1780 C C . PHE A 1 220 ? -8.297 9.141 1.762 1.00 90.12 220 PHE A C 1
ATOM 1782 O O . PHE A 1 220 ? -8.837 10.198 1.437 1.00 90.12 220 PHE A O 1
ATOM 1789 N N . VAL A 1 221 ? -8.493 8.550 2.932 1.00 87.50 221 VAL A N 1
ATOM 1790 C CA . VAL A 1 221 ? -9.399 9.010 3.970 1.00 87.50 221 VAL A CA 1
ATOM 1791 C C . VAL A 1 221 ? -8.862 10.313 4.560 1.00 87.50 221 VAL A C 1
ATOM 1793 O O . VAL A 1 221 ? -7.679 10.421 4.930 1.00 87.50 221 VAL A O 1
ATOM 1796 N N . ALA A 1 222 ? -9.746 11.307 4.648 1.00 82.06 222 ALA A N 1
ATOM 1797 C CA . ALA A 1 222 ? -9.462 12.589 5.281 1.00 82.06 222 ALA A CA 1
ATOM 1798 C C . ALA A 1 222 ? -9.387 12.440 6.807 1.00 82.06 222 ALA A C 1
ATOM 1800 O O . ALA A 1 222 ? -8.355 12.783 7.393 1.00 82.06 222 ALA A O 1
ATOM 1801 N N . ASP A 1 223 ? -10.405 11.819 7.410 1.00 84.56 223 ASP A N 1
ATOM 1802 C CA . ASP A 1 223 ? -10.587 11.715 8.859 1.00 84.56 223 ASP A CA 1
ATOM 1803 C C . ASP A 1 223 ? -10.746 10.266 9.320 1.00 84.56 223 ASP A C 1
ATOM 1805 O O . ASP A 1 223 ? -11.524 9.497 8.763 1.00 84.56 223 ASP A O 1
ATOM 1809 N N . TYR A 1 224 ? -9.969 9.893 10.335 1.00 89.88 224 TYR A N 1
ATOM 1810 C CA . TYR A 1 224 ? -9.975 8.548 10.908 1.00 89.88 224 TYR A CA 1
ATOM 1811 C C . TYR A 1 224 ? -10.986 8.515 12.052 1.00 89.88 224 TYR A C 1
ATOM 1813 O O . TYR A 1 224 ? -11.159 9.513 12.757 1.00 89.88 224 TYR A O 1
ATOM 1821 N N . GLU A 1 225 ? -11.627 7.372 12.257 1.00 89.12 225 GLU A N 1
ATOM 1822 C CA . GLU A 1 225 ? -12.673 7.226 13.262 1.00 89.12 225 GLU A CA 1
ATOM 1823 C C . GLU A 1 225 ? -12.072 6.888 14.630 1.00 89.12 225 GLU A C 1
ATOM 1825 O O . GLU A 1 225 ? -11.099 6.136 14.747 1.00 89.12 225 GLU A O 1
ATOM 1830 N N . VAL A 1 226 ? -12.652 7.477 15.677 1.00 88.50 226 VAL A N 1
ATOM 1831 C CA . VAL A 1 226 ? -12.358 7.089 17.057 1.00 88.50 226 VAL A CA 1
ATOM 1832 C C . VAL A 1 226 ? -13.111 5.784 17.331 1.00 88.50 226 VAL A C 1
ATOM 1834 O O . VAL A 1 226 ? -14.322 5.747 17.108 1.00 88.50 226 VAL A O 1
ATOM 1837 N N . PRO A 1 227 ? -12.426 4.716 17.769 1.00 86.81 227 PRO A N 1
ATOM 1838 C CA . PRO A 1 227 ? -13.076 3.443 18.060 1.00 86.81 227 PRO A CA 1
ATOM 1839 C C . PRO A 1 227 ? -14.039 3.543 19.244 1.00 86.81 227 PRO A C 1
ATOM 1841 O O . PRO A 1 227 ? -13.926 4.451 20.065 1.00 86.81 227 PRO A O 1
ATOM 1844 N N . ASP A 1 228 ? -14.961 2.586 19.345 1.00 87.44 228 ASP A N 1
ATOM 1845 C CA . ASP A 1 228 ? -15.881 2.508 20.478 1.00 87.44 228 ASP A CA 1
ATOM 1846 C C . ASP A 1 228 ? -15.159 2.237 21.814 1.00 87.44 228 ASP A C 1
ATOM 1848 O O . ASP A 1 228 ? -14.019 1.759 21.863 1.00 87.44 228 ASP A O 1
ATOM 1852 N N . ASP A 1 229 ? -15.852 2.520 22.921 1.00 86.38 229 ASP A N 1
ATOM 1853 C CA . ASP A 1 229 ? -15.321 2.336 24.276 1.00 86.38 229 ASP A CA 1
ATOM 1854 C C . ASP A 1 229 ? -14.905 0.880 24.559 1.00 86.38 229 ASP A C 1
ATOM 1856 O O . ASP A 1 229 ? -13.969 0.631 25.323 1.00 86.38 229 ASP A O 1
ATOM 1860 N N . GLY A 1 230 ? -15.549 -0.098 23.912 1.00 87.06 230 GLY A N 1
ATOM 1861 C CA . GLY A 1 230 ? -15.190 -1.512 24.019 1.00 87.06 230 GLY A CA 1
ATOM 1862 C C . GLY A 1 230 ? -13.841 -1.822 23.367 1.00 87.06 230 GLY A C 1
ATOM 1863 O O . GLY A 1 230 ? -13.040 -2.591 23.907 1.00 87.06 230 GLY A O 1
ATOM 1864 N N . TYR A 1 231 ? -13.547 -1.188 22.234 1.00 87.88 231 TYR A N 1
ATOM 1865 C CA . TYR A 1 231 ? -12.263 -1.271 21.551 1.00 87.88 231 TYR A CA 1
ATOM 1866 C C . TYR A 1 231 ? -11.142 -0.648 22.388 1.00 87.88 231 TYR A C 1
ATOM 1868 O O . TYR A 1 231 ? -10.062 -1.237 22.514 1.00 87.88 231 TYR A O 1
ATOM 1876 N N . LEU A 1 232 ? -11.405 0.512 22.995 1.00 87.19 232 LEU A N 1
ATOM 1877 C CA . LEU A 1 232 ? -10.457 1.192 23.880 1.00 87.19 232 LEU A CA 1
ATOM 1878 C C . LEU A 1 232 ? -10.162 0.360 25.136 1.00 87.19 232 LEU A C 1
ATOM 1880 O O . LEU A 1 232 ? -8.997 0.207 25.508 1.00 87.19 232 LEU A O 1
ATOM 1884 N N . ALA A 1 233 ? -11.187 -0.248 25.741 1.00 86.88 233 ALA A N 1
ATOM 1885 C CA . ALA A 1 233 ? -11.023 -1.144 26.884 1.00 86.88 233 ALA A CA 1
ATOM 1886 C C . ALA A 1 233 ? -10.181 -2.386 26.539 1.00 86.88 233 ALA A C 1
ATOM 1888 O O . ALA A 1 233 ? -9.285 -2.754 27.303 1.00 86.88 233 ALA A O 1
ATOM 1889 N N . TRP A 1 234 ? -10.414 -3.005 25.372 1.00 88.50 234 TRP A N 1
ATOM 1890 C CA . TRP A 1 234 ? -9.590 -4.120 24.890 1.00 88.50 234 TRP A CA 1
ATOM 1891 C C . TRP A 1 234 ? -8.122 -3.716 24.728 1.00 88.50 234 TRP A C 1
ATO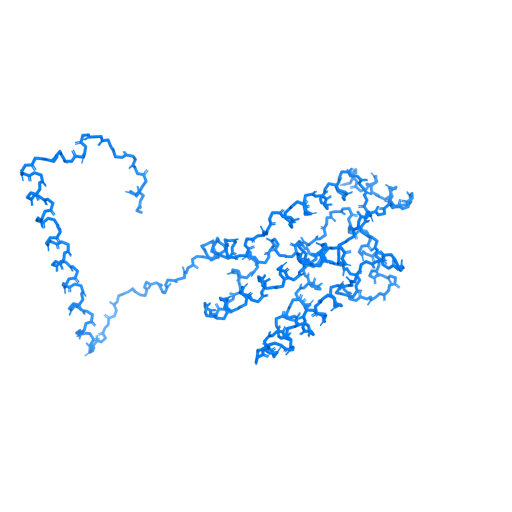M 1893 O O . TRP A 1 234 ? -7.227 -4.457 25.140 1.00 88.50 234 TRP A O 1
ATOM 1903 N N . TRP A 1 235 ? -7.862 -2.542 24.146 1.00 85.12 235 TRP A N 1
ATOM 1904 C CA . TRP A 1 235 ? -6.493 -2.067 23.962 1.00 85.12 235 TRP A CA 1
ATOM 1905 C C . TRP A 1 235 ? -5.789 -1.803 25.295 1.00 85.12 235 TRP A C 1
ATOM 1907 O O . TRP A 1 235 ? -4.641 -2.212 25.457 1.00 85.12 235 TRP A O 1
ATOM 1917 N N . GLY A 1 236 ? -6.481 -1.192 26.262 1.00 81.38 236 GLY A N 1
ATOM 1918 C CA . GLY A 1 236 ? -5.935 -0.959 27.600 1.00 81.38 236 GLY A CA 1
ATOM 1919 C C . GLY A 1 236 ? -5.504 -2.254 28.297 1.00 81.38 236 GLY A C 1
ATOM 1920 O O . GLY A 1 236 ? -4.459 -2.289 28.935 1.00 81.38 236 GLY A O 1
ATOM 1921 N N . GLN A 1 237 ? -6.247 -3.349 28.116 1.00 77.81 237 GLN A N 1
ATOM 1922 C CA . GLN A 1 237 ? -5.861 -4.668 28.638 1.00 77.81 237 GLN A CA 1
ATOM 1923 C C . GLN A 1 237 ? -4.670 -5.276 27.881 1.00 77.81 237 GLN A C 1
ATOM 1925 O O . GLN A 1 237 ? -3.810 -5.906 28.491 1.00 77.81 237 GLN A O 1
ATOM 1930 N N . ALA A 1 238 ? -4.604 -5.077 26.562 1.00 71.62 238 ALA A N 1
ATOM 1931 C CA . ALA A 1 238 ? -3.538 -5.600 25.708 1.00 71.62 238 ALA A CA 1
ATOM 1932 C C . ALA A 1 238 ? -2.188 -4.875 25.876 1.00 71.62 238 ALA A C 1
ATOM 1934 O O . ALA A 1 238 ? -1.161 -5.434 25.511 1.00 71.62 238 ALA A O 1
ATOM 1935 N N . GLU A 1 239 ? -2.170 -3.643 26.393 1.00 61.34 239 GLU A N 1
ATOM 1936 C CA . GLU A 1 239 ? -0.935 -2.889 26.665 1.00 61.34 239 GLU A CA 1
ATOM 1937 C C . GLU A 1 239 ? -0.233 -3.351 27.957 1.00 61.34 239 GLU A C 1
ATOM 1939 O O . GLU A 1 239 ? 0.968 -3.139 28.123 1.00 61.34 239 GLU A O 1
ATOM 1944 N N . HIS A 1 240 ? -0.967 -4.033 28.842 1.00 52.88 240 HIS A N 1
ATOM 1945 C CA . HIS A 1 240 ? -0.465 -4.603 30.097 1.00 52.88 240 HIS A CA 1
ATOM 1946 C C . HIS A 1 240 ? -0.128 -6.104 30.024 1.00 52.88 240 HIS A C 1
ATOM 1948 O O . HIS A 1 240 ? 0.324 -6.662 31.026 1.00 52.88 240 HIS A O 1
ATOM 1954 N N . ALA A 1 241 ? -0.346 -6.746 28.872 1.00 45.56 241 ALA A N 1
ATOM 1955 C CA . ALA A 1 241 ? -0.073 -8.164 28.616 1.00 45.56 241 ALA A CA 1
ATOM 1956 C C . ALA A 1 241 ? 1.148 -8.345 27.702 1.00 45.56 241 ALA A C 1
ATOM 1958 O O . ALA A 1 241 ? 1.920 -9.299 27.947 1.00 45.56 241 ALA A O 1
#

Foldseek 3Di:
DPDPDDDDDCVNPDPPDPVSVVVVVVVVVVVVVVVVVVVVVVVPPDDDDDDDDPPDDPPCDLVNQLVVLCVLLPADPVLVVLLVVVCCCCPPVVFAQDWDDDLHFAFLLVLLVVVLVVPVVPDPCSVVSVVLSVVLQVVLQVCVQPPQDDPLCNVVVVVCCVPPVDGNRRTHFVNSVSSVSVCVSSVVSPDPDDPVVVVVSSVSSNVSSVVCVVPVVRGPRPDTHNDDPVSVVVVVVVVVD

pLDDT: mean 79.63, std 16.68, range [29.97, 94.94]

InterPro domains:
  IPR008676 MRG [PTHR10880] (1-231)
  IPR016197 Chromo-like domain superfamily [SSF54160] (1-92)
  IPR026541 MRG domain [PF05712] (54-225)
  IPR038217 MRG, C-terminal domain superfamily [G3DSA:1.10.274.30] (69-236)

Secondary structure (DSSP, 8-state):
---S-----GGGSPPSSHHHHHHHHHHHHHHHHHHHHHHHHHTS--S--------------HHHHHHHHHHHTPPPHHHHHHHHHHHHHHHTS--B---SSSSPPPPHHHHHHHHHHHHHTT-TTHHHHHHHHHHHHHHHHHHIIIIIS-GGGHHHHHHHHHHH---HHHH--HHHHHHHHHHHHHHHTTS---HHHHHHHHHHHHHHHHHHHHTHHHHS-SSPBPPPHHHHHHHHHHH--